Protein AF-A0A133S126-F1 (afdb_monomer)

Foldseek 3Di:
DPDDDPDQVQQWDWDDPDDPDIDIDGDPDRPDDPDDDDDDDDDDDDPDDDDDDDDDDDDDPPDDDPPQDALDDPVDPVSVPDDHDPVRVLVVQQQPDKDFQDCDDPDPPADHDDWDQDPVQRWTKTWIATSNNHTDVVDIDIGHCPVVVVCVQPVDWDWDWDDDPDPDDIDTDTAHPPHDDDDDDDPQKDWDWDADPPPRDIDIDIDGDPDDDDFDQADVPGHTDDDPDDDPFWDWDADPPPGAIQITGPPSVPRDD

Mean predicted aligned error: 13.82 Å

Structure (mmCIF, N/CA/C/O backbone):
data_AF-A0A133S126-F1
#
_entry.id   AF-A0A133S126-F1
#
loop_
_atom_site.group_PDB
_atom_site.id
_atom_site.type_symbol
_atom_site.label_atom_id
_atom_site.label_alt_id
_atom_site.label_comp_id
_atom_site.label_asym_id
_atom_site.label_entity_id
_atom_site.label_seq_id
_atom_site.pdbx_PDB_ins_code
_atom_site.Cartn_x
_atom_site.Cartn_y
_atom_site.Cartn_z
_atom_site.occupancy
_atom_site.B_iso_or_equiv
_atom_site.auth_seq_id
_atom_site.auth_comp_id
_atom_site.auth_asym_id
_atom_site.auth_atom_id
_atom_site.pdbx_PDB_model_num
ATOM 1 N N . THR A 1 1 ? 48.913 31.451 -56.597 1.00 45.75 1 THR A N 1
ATOM 2 C CA . THR A 1 1 ? 49.828 30.398 -56.112 1.00 45.75 1 THR A CA 1
ATOM 3 C C . THR A 1 1 ? 49.050 29.501 -55.174 1.00 45.75 1 THR A C 1
ATOM 5 O O . THR A 1 1 ? 48.475 30.004 -54.218 1.00 45.75 1 THR A O 1
ATOM 8 N N . SER A 1 2 ? 48.926 28.204 -55.473 1.00 46.78 2 SER A N 1
ATOM 9 C CA . SER A 1 2 ? 48.316 27.280 -54.509 1.00 46.78 2 SER A CA 1
ATOM 10 C C . SER A 1 2 ? 49.238 27.207 -53.298 1.00 46.78 2 SER A C 1
ATOM 12 O O . SER A 1 2 ? 50.402 26.836 -53.446 1.00 46.78 2 SER A O 1
ATOM 14 N N . ALA A 1 3 ? 48.739 27.574 -52.116 1.00 45.31 3 ALA A N 1
ATOM 15 C CA . ALA A 1 3 ? 49.399 27.226 -50.864 1.00 45.31 3 ALA A CA 1
ATOM 16 C C . ALA A 1 3 ? 49.673 25.711 -50.873 1.00 45.31 3 ALA A C 1
ATOM 18 O O . ALA A 1 3 ? 48.877 24.944 -51.419 1.00 45.31 3 ALA A O 1
ATOM 19 N N . THR A 1 4 ? 50.838 25.311 -50.367 1.00 48.34 4 THR A N 1
ATOM 20 C CA . THR A 1 4 ? 51.407 23.957 -50.420 1.00 48.34 4 THR A CA 1
ATOM 21 C C . THR A 1 4 ? 50.352 22.850 -50.320 1.00 48.34 4 THR A C 1
ATOM 23 O O . THR A 1 4 ? 49.819 22.561 -49.250 1.00 48.34 4 THR A O 1
ATOM 26 N N . PHE A 1 5 ? 50.059 22.209 -51.455 1.00 55.41 5 PHE A N 1
ATOM 27 C CA . PHE A 1 5 ? 49.203 21.030 -51.500 1.00 55.41 5 PHE A CA 1
ATOM 28 C C . PHE A 1 5 ? 49.934 19.885 -50.794 1.00 55.41 5 PHE A C 1
ATOM 30 O O . PHE A 1 5 ? 50.854 19.285 -51.350 1.00 55.41 5 PHE A O 1
ATOM 37 N N . LYS A 1 6 ? 49.565 19.594 -49.541 1.00 57.06 6 LYS A N 1
ATOM 38 C CA . LYS A 1 6 ? 50.008 18.374 -48.858 1.00 57.06 6 LYS A CA 1
ATOM 39 C C . LYS A 1 6 ? 49.287 17.206 -49.524 1.00 57.06 6 LYS A C 1
ATOM 41 O O . LYS A 1 6 ? 48.161 16.890 -49.149 1.00 57.06 6 LYS A O 1
ATOM 46 N N . SER A 1 7 ? 49.894 16.617 -50.556 1.00 59.69 7 SER A N 1
ATOM 47 C CA . SER A 1 7 ? 49.296 15.479 -51.250 1.00 59.69 7 SER A CA 1
ATOM 48 C C . SER A 1 7 ? 49.006 14.374 -50.242 1.00 59.69 7 SER A C 1
ATOM 50 O O . SER A 1 7 ? 49.905 13.960 -49.506 1.00 59.69 7 SER A O 1
ATOM 52 N N . ALA A 1 8 ? 47.787 13.848 -50.243 1.00 61.09 8 ALA A N 1
ATOM 53 C CA . ALA A 1 8 ? 47.536 12.550 -49.648 1.00 61.09 8 ALA A CA 1
ATOM 54 C C . ALA A 1 8 ? 48.139 11.503 -50.594 1.00 61.09 8 ALA A C 1
ATOM 56 O O . ALA A 1 8 ? 47.472 11.011 -51.505 1.00 61.09 8 ALA A O 1
ATOM 57 N N . ALA A 1 9 ? 49.448 11.271 -50.455 1.00 71.00 9 ALA A N 1
ATOM 58 C CA . ALA A 1 9 ? 50.183 10.336 -51.293 1.00 71.00 9 ALA A CA 1
ATOM 59 C C . ALA A 1 9 ? 49.471 8.978 -51.257 1.00 71.00 9 ALA A C 1
ATOM 61 O O . ALA A 1 9 ? 49.229 8.427 -50.184 1.00 71.00 9 ALA A O 1
ATOM 62 N N . GLY A 1 10 ? 49.081 8.478 -52.430 1.00 79.69 10 GLY A N 1
ATOM 63 C CA . GLY A 1 10 ? 48.313 7.242 -52.531 1.00 79.69 10 GLY A CA 1
ATOM 64 C C . GLY A 1 10 ? 46.817 7.363 -52.222 1.00 79.69 10 GLY A C 1
ATOM 65 O O . GLY A 1 10 ? 46.216 6.333 -51.945 1.00 79.69 10 GLY A O 1
ATOM 66 N N . ASN A 1 11 ? 46.207 8.554 -52.291 1.00 89.75 11 ASN A N 1
ATOM 67 C CA . ASN A 1 11 ? 44.742 8.722 -52.321 1.00 89.75 11 ASN A CA 1
ATOM 68 C C . ASN A 1 11 ? 44.214 9.331 -53.629 1.00 89.75 11 ASN A C 1
ATOM 70 O O . ASN A 1 11 ? 43.038 9.157 -53.932 1.00 89.75 11 ASN A O 1
ATOM 74 N N . ILE A 1 12 ? 45.053 10.047 -54.384 1.00 90.69 12 ILE A N 1
ATOM 75 C CA . ILE A 1 12 ? 44.701 10.651 -55.676 1.00 90.69 12 ILE A CA 1
ATOM 76 C C . ILE A 1 12 ? 45.578 10.021 -56.753 1.00 90.69 12 ILE A C 1
ATOM 78 O O . ILE A 1 12 ? 46.802 9.993 -56.610 1.00 90.69 12 ILE A O 1
ATOM 82 N N . ASN A 1 13 ? 44.949 9.543 -57.821 1.00 84.06 13 ASN A N 1
ATOM 83 C CA . ASN A 1 13 ? 45.611 9.095 -59.038 1.00 84.06 13 ASN A CA 1
ATOM 84 C C . ASN A 1 13 ? 45.418 10.148 -60.134 1.00 84.06 13 ASN A C 1
ATOM 86 O O . ASN A 1 13 ? 44.301 10.627 -60.335 1.00 84.06 13 ASN A O 1
ATOM 90 N N . VAL A 1 14 ? 46.500 10.496 -60.831 1.00 86.50 14 VAL A N 1
ATOM 91 C CA . VAL A 1 14 ? 46.476 11.430 -61.962 1.00 86.50 14 VAL A CA 1
ATOM 92 C C . VAL A 1 14 ? 47.074 10.724 -63.168 1.00 86.50 14 VAL A C 1
ATOM 94 O O . VAL A 1 14 ? 48.234 10.313 -63.134 1.00 86.50 14 VAL A O 1
ATOM 97 N N . LYS A 1 15 ? 46.284 10.586 -64.230 1.00 82.31 15 LYS A N 1
ATOM 98 C CA . LYS A 1 15 ? 46.685 9.932 -65.476 1.00 82.31 15 LYS A CA 1
ATOM 99 C C . LYS A 1 15 ? 46.537 10.916 -66.632 1.00 82.31 15 LYS A C 1
ATOM 101 O O . LYS A 1 15 ? 45.464 11.473 -66.820 1.00 82.31 15 LYS A O 1
ATOM 106 N N . ALA A 1 16 ? 47.597 11.112 -67.411 1.00 87.00 16 ALA A N 1
ATOM 107 C CA . ALA A 1 16 ? 47.4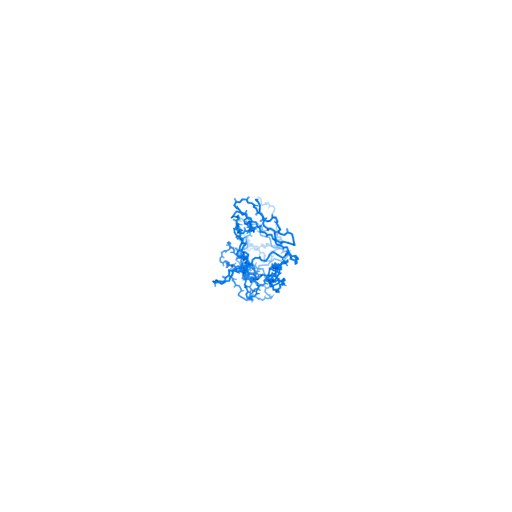91 11.826 -68.680 1.00 87.00 16 ALA A CA 1
ATOM 108 C C . ALA A 1 16 ? 46.854 10.902 -69.730 1.00 87.00 16 ALA A C 1
ATOM 110 O O . ALA A 1 16 ? 47.323 9.777 -69.920 1.00 87.00 16 ALA A O 1
ATOM 111 N N . ASP A 1 17 ? 45.788 11.352 -70.388 1.00 80.69 17 ASP A N 1
ATOM 112 C CA . ASP A 1 17 ? 45.077 10.611 -71.445 1.00 80.69 17 ASP A CA 1
ATOM 113 C C . ASP A 1 17 ? 45.211 11.267 -72.835 1.00 80.69 17 ASP A C 1
ATOM 115 O O . ASP A 1 17 ? 44.552 10.861 -73.789 1.00 80.69 17 ASP A O 1
ATOM 119 N N . GLY A 1 18 ? 46.128 12.226 -72.978 1.00 81.75 18 GLY A N 1
ATOM 120 C CA . GLY A 1 18 ? 46.430 12.928 -74.223 1.00 81.75 18 GLY A CA 1
ATOM 121 C C . GLY A 1 18 ? 47.529 13.972 -74.022 1.00 81.75 18 GLY A C 1
ATOM 122 O O . GLY A 1 18 ? 48.283 13.901 -73.051 1.00 81.75 18 GLY A O 1
ATOM 123 N N . THR A 1 19 ? 47.626 14.949 -74.927 1.00 79.56 19 THR A N 1
ATOM 124 C CA . THR A 1 19 ? 48.575 16.068 -74.780 1.00 79.56 19 THR A CA 1
ATOM 125 C C . THR A 1 19 ? 48.145 17.066 -73.707 1.00 79.56 19 THR A C 1
ATOM 127 O O . THR A 1 19 ? 49.011 17.626 -73.041 1.00 79.56 19 THR A O 1
ATOM 130 N N . ASP A 1 20 ? 46.833 17.244 -73.496 1.00 88.94 20 ASP A N 1
ATOM 131 C CA . ASP A 1 20 ? 46.297 18.401 -72.757 1.00 88.94 20 ASP A CA 1
ATOM 132 C C . ASP A 1 20 ? 45.218 18.054 -71.710 1.00 88.94 20 ASP A C 1
ATOM 134 O O . ASP A 1 20 ? 44.561 18.944 -71.168 1.00 88.94 20 ASP A O 1
ATOM 138 N N . THR A 1 21 ? 45.019 16.770 -71.402 1.00 88.62 21 THR A N 1
ATOM 139 C CA . THR A 1 21 ? 43.969 16.293 -70.487 1.00 88.62 21 THR A CA 1
ATOM 140 C C . THR A 1 21 ? 44.535 15.390 -69.388 1.00 88.62 21 THR A C 1
ATOM 142 O O . THR A 1 21 ? 45.461 14.602 -69.594 1.00 88.62 21 THR A O 1
ATOM 145 N N . LEU A 1 22 ? 43.995 15.559 -68.177 1.00 89.94 22 LEU A N 1
ATOM 146 C CA . LEU A 1 22 ? 44.339 14.775 -66.994 1.00 89.94 22 LEU A CA 1
ATOM 147 C C . LEU A 1 22 ? 43.068 14.156 -66.417 1.00 89.94 22 LEU A C 1
ATOM 149 O O . LEU A 1 22 ? 42.140 14.868 -66.028 1.00 89.94 22 LEU A O 1
ATOM 153 N N . GLU A 1 23 ? 43.060 12.837 -66.290 1.00 88.56 23 GLU A N 1
ATOM 154 C CA . GLU A 1 23 ? 42.066 12.112 -65.515 1.00 88.56 23 GLU A CA 1
ATOM 155 C C . GLU A 1 23 ? 42.483 12.117 -64.038 1.00 88.56 23 GLU A C 1
ATOM 157 O O . GLU A 1 23 ? 43.580 11.670 -63.690 1.00 88.56 23 GLU A O 1
ATOM 162 N N . VAL A 1 24 ? 41.604 12.618 -63.164 1.00 89.81 24 VAL A N 1
ATOM 163 C CA . VAL A 1 24 ? 41.819 12.653 -61.710 1.00 89.81 24 VAL A CA 1
ATOM 164 C C . VAL A 1 24 ? 40.829 11.717 -61.030 1.00 89.81 24 VAL A C 1
ATOM 166 O O . VAL A 1 24 ? 39.617 11.890 -61.144 1.00 89.81 24 VAL A O 1
ATOM 169 N N . GLN A 1 25 ? 41.348 10.741 -60.289 1.00 88.94 25 GLN A N 1
ATOM 170 C CA . GLN A 1 25 ? 40.554 9.725 -59.600 1.00 88.94 25 GLN A CA 1
ATOM 171 C C . GLN A 1 25 ? 40.915 9.665 -58.115 1.00 88.94 25 GLN A C 1
ATOM 173 O O . GLN A 1 25 ? 42.062 9.897 -57.728 1.00 88.94 25 GLN A O 1
ATOM 178 N N . LEU A 1 26 ? 39.938 9.297 -57.286 1.00 90.38 26 LEU A N 1
ATOM 179 C CA . LEU A 1 26 ? 40.178 8.919 -55.896 1.00 90.38 26 LEU A CA 1
ATOM 180 C C . LEU A 1 26 ? 40.465 7.421 -55.803 1.00 90.38 26 LEU A C 1
ATOM 182 O O . LEU A 1 26 ? 39.840 6.609 -56.489 1.00 90.38 26 LEU A O 1
ATOM 186 N N . ASN A 1 27 ? 41.389 7.048 -54.923 1.00 86.06 27 ASN A N 1
ATOM 187 C CA . ASN A 1 27 ? 41.627 5.646 -54.617 1.00 86.06 27 ASN A CA 1
ATOM 188 C C . ASN A 1 27 ? 40.434 5.041 -53.878 1.00 86.06 27 ASN A C 1
ATOM 190 O O . ASN A 1 27 ? 39.813 5.692 -53.041 1.00 86.06 27 ASN A O 1
ATOM 194 N N . LYS A 1 28 ? 40.155 3.765 -54.176 1.00 85.62 28 LYS A N 1
ATOM 195 C CA . LYS A 1 28 ? 39.083 2.999 -53.521 1.00 85.62 28 LYS A CA 1
ATOM 196 C C . LYS A 1 28 ? 39.290 2.929 -52.005 1.00 85.62 28 LYS A C 1
ATOM 198 O O . LYS A 1 28 ? 38.343 3.118 -51.252 1.00 85.62 28 LYS A O 1
ATOM 203 N N . ASP A 1 29 ? 40.542 2.744 -51.589 1.00 86.81 29 ASP A N 1
ATOM 204 C CA . ASP A 1 29 ? 40.946 2.723 -50.186 1.00 86.81 29 ASP A CA 1
ATOM 205 C C . ASP A 1 29 ? 41.634 4.041 -49.827 1.00 86.81 29 ASP A C 1
ATOM 207 O O . ASP A 1 29 ? 42.840 4.207 -50.033 1.00 86.81 29 ASP A O 1
ATOM 211 N N . LEU A 1 30 ? 40.871 4.994 -49.294 1.00 90.19 30 LEU A N 1
ATOM 212 C CA . LEU A 1 30 ? 41.432 6.243 -48.781 1.00 90.19 30 LEU A CA 1
ATOM 213 C C . LEU A 1 30 ? 42.185 5.981 -47.468 1.00 90.19 30 LEU A C 1
ATOM 215 O O . LEU A 1 30 ? 41.628 5.443 -46.513 1.00 90.19 30 LEU A O 1
ATOM 219 N N . LYS A 1 31 ? 43.454 6.388 -47.397 1.00 87.38 31 LYS A N 1
ATOM 220 C CA . LYS A 1 31 ? 44.343 6.190 -46.239 1.00 87.38 31 LYS A CA 1
ATOM 221 C C . LYS A 1 31 ? 44.682 7.518 -45.562 1.00 87.38 31 LYS A C 1
ATOM 223 O O . LYS A 1 31 ? 44.687 8.563 -46.207 1.00 87.38 31 LYS A O 1
ATOM 228 N N . ASN A 1 32 ? 45.013 7.477 -44.268 1.00 87.62 32 ASN A N 1
ATOM 229 C CA . ASN A 1 32 ? 45.493 8.633 -43.490 1.00 87.62 32 ASN A CA 1
ATOM 230 C C . ASN A 1 32 ? 44.541 9.855 -43.494 1.00 87.62 32 ASN A C 1
ATOM 232 O O . ASN A 1 32 ? 44.992 11.002 -43.507 1.00 87.62 32 ASN A O 1
ATOM 236 N N . ILE A 1 33 ? 43.222 9.624 -43.504 1.00 88.62 33 ILE A N 1
ATOM 237 C CA . ILE A 1 33 ? 42.210 10.684 -43.396 1.00 88.62 33 ILE A CA 1
ATOM 238 C C . ILE A 1 33 ? 41.912 10.950 -41.917 1.00 88.62 33 ILE A C 1
ATOM 240 O O . ILE A 1 33 ? 41.230 10.163 -41.271 1.00 88.62 33 ILE A O 1
ATOM 244 N N . ASN A 1 34 ? 42.397 12.075 -41.388 1.00 86.62 34 ASN A N 1
ATOM 245 C CA . ASN A 1 34 ? 42.173 12.440 -39.982 1.00 86.62 34 ASN A CA 1
ATOM 246 C C . ASN A 1 34 ? 40.871 13.224 -39.766 1.00 86.62 34 ASN A C 1
ATOM 248 O O . ASN A 1 34 ? 40.253 13.128 -38.711 1.00 86.62 34 ASN A O 1
ATOM 252 N N . THR A 1 35 ? 40.468 14.036 -40.745 1.00 87.50 35 THR A N 1
ATOM 253 C CA . THR A 1 35 ? 39.312 14.935 -40.635 1.00 87.50 35 THR A CA 1
ATOM 254 C C . THR A 1 35 ? 38.638 15.120 -41.986 1.00 87.50 35 THR A C 1
ATOM 256 O O . THR A 1 35 ? 39.322 15.359 -42.982 1.00 87.50 35 THR A O 1
ATOM 259 N N . ILE A 1 36 ? 37.306 15.119 -42.002 1.00 88.12 36 ILE A N 1
ATOM 260 C CA . ILE A 1 36 ? 36.483 15.520 -43.147 1.00 88.12 36 ILE A CA 1
ATOM 261 C C . ILE A 1 36 ? 35.602 16.673 -42.669 1.00 88.12 36 ILE A C 1
ATOM 263 O O . ILE A 1 36 ? 34.892 16.535 -41.675 1.00 88.12 36 ILE A O 1
ATOM 267 N N . LYS A 1 37 ? 35.667 17.824 -43.344 1.00 87.06 37 LYS A N 1
ATOM 268 C CA . LYS A 1 37 ? 34.869 19.007 -43.006 1.00 87.06 37 LYS A CA 1
ATOM 269 C C . LYS A 1 37 ? 33.964 19.357 -44.178 1.00 87.06 37 LYS A C 1
ATOM 271 O O . LYS A 1 37 ? 34.448 19.796 -45.216 1.00 87.06 37 LYS A O 1
ATOM 276 N N . ASN A 1 38 ? 32.661 19.205 -43.981 1.00 85.44 38 ASN A N 1
ATOM 277 C CA . ASN A 1 38 ? 31.660 19.647 -44.946 1.00 85.44 38 ASN A CA 1
ATOM 278 C C . ASN A 1 38 ? 31.312 21.122 -44.691 1.00 85.44 38 ASN A C 1
ATOM 280 O O . ASN A 1 38 ? 31.351 21.593 -43.552 1.00 85.44 38 ASN A O 1
ATOM 284 N N . GLY A 1 39 ? 30.996 21.868 -45.749 1.00 81.81 39 GLY A N 1
ATOM 285 C CA . GLY A 1 39 ? 30.483 23.231 -45.619 1.00 81.81 39 GLY A CA 1
ATOM 286 C C . GLY A 1 39 ? 29.013 23.211 -45.194 1.00 81.81 39 GLY A C 1
ATOM 287 O O . GLY A 1 39 ? 28.186 22.663 -45.914 1.00 81.81 39 GLY A O 1
ATOM 288 N N . GLY A 1 40 ? 28.681 23.811 -44.049 1.00 82.94 40 GLY A N 1
ATOM 289 C CA . GLY A 1 40 ? 27.302 23.897 -43.550 1.00 82.94 40 GLY A CA 1
ATOM 290 C C . GLY A 1 40 ? 26.804 22.623 -42.856 1.00 82.94 40 GLY A C 1
ATOM 291 O O . GLY A 1 40 ? 27.590 21.882 -42.264 1.00 82.94 40 GLY A O 1
ATOM 292 N N . ASN A 1 41 ? 25.487 22.386 -42.905 1.00 78.56 41 ASN A N 1
ATOM 293 C CA . ASN A 1 41 ? 24.854 21.208 -42.305 1.00 78.56 41 ASN A CA 1
ATOM 294 C C . ASN A 1 41 ? 25.308 19.946 -43.050 1.00 78.56 41 ASN A C 1
ATOM 296 O O . ASN A 1 41 ? 24.858 19.658 -44.159 1.00 78.56 41 ASN A O 1
ATOM 300 N N . ALA A 1 42 ? 26.235 19.207 -42.446 1.00 76.56 42 ALA A N 1
ATOM 301 C CA . ALA A 1 42 ? 26.826 18.024 -43.044 1.00 76.56 42 ALA A CA 1
ATOM 302 C C . ALA A 1 42 ? 25.787 16.899 -43.171 1.00 76.56 42 ALA A C 1
ATOM 304 O O . ALA A 1 42 ? 25.295 16.391 -42.168 1.00 76.56 42 ALA A O 1
ATOM 305 N N . THR A 1 43 ? 25.500 16.468 -44.400 1.00 80.00 43 THR A N 1
ATOM 306 C CA . THR A 1 43 ? 24.911 15.145 -44.646 1.00 80.00 43 THR A CA 1
ATOM 307 C C . THR A 1 43 ? 26.048 14.179 -44.943 1.00 80.00 43 THR A C 1
ATOM 309 O O . THR A 1 43 ? 26.945 14.501 -45.724 1.00 80.00 43 THR A O 1
ATOM 312 N N . PHE A 1 44 ? 26.036 13.013 -44.307 1.00 85.75 44 PHE A N 1
ATOM 313 C CA . PHE A 1 44 ? 26.992 11.946 -44.569 1.00 85.75 44 PHE A CA 1
ATOM 314 C C . PHE A 1 44 ? 26.221 10.657 -44.835 1.00 85.75 44 PHE A C 1
ATOM 316 O O . PHE A 1 44 ? 25.622 10.089 -43.925 1.00 85.75 44 PHE A O 1
ATOM 323 N N . THR A 1 45 ? 26.211 10.232 -46.096 1.00 82.50 45 THR A N 1
ATOM 324 C CA . THR A 1 45 ? 25.489 9.040 -46.547 1.00 82.50 45 THR A CA 1
ATOM 325 C C . THR A 1 45 ? 26.499 8.004 -47.009 1.00 82.50 45 THR A C 1
ATOM 327 O O . THR A 1 45 ? 27.280 8.269 -47.922 1.00 82.50 45 THR A O 1
ATOM 330 N N . ILE A 1 46 ? 26.458 6.814 -46.414 1.00 84.38 46 ILE A N 1
ATOM 331 C CA . ILE A 1 46 ? 27.194 5.644 -46.894 1.00 84.38 46 ILE A CA 1
ATOM 332 C C . ILE A 1 46 ? 26.176 4.684 -47.501 1.00 84.38 46 ILE A C 1
ATOM 334 O O . ILE A 1 46 ? 25.206 4.312 -46.850 1.00 84.38 46 ILE A O 1
ATOM 338 N N . SER A 1 47 ? 26.384 4.312 -48.763 1.00 75.19 47 SER A N 1
ATOM 339 C CA . SER A 1 47 ? 25.563 3.300 -49.431 1.00 75.19 47 SER A CA 1
ATOM 340 C C . SER A 1 47 ? 26.096 1.917 -49.054 1.00 75.19 47 SER A C 1
ATOM 342 O O . SER A 1 47 ? 27.164 1.526 -49.517 1.00 75.19 47 SER A O 1
ATOM 344 N N . GLY A 1 48 ? 25.394 1.211 -48.169 1.00 78.69 48 GLY A N 1
ATOM 345 C CA . GLY A 1 48 ? 25.744 -0.134 -47.709 1.00 78.69 48 GLY A CA 1
ATOM 346 C C . GLY A 1 48 ? 24.946 -0.533 -46.468 1.00 78.69 48 GLY A C 1
ATOM 347 O O . GLY A 1 48 ? 24.378 0.324 -45.796 1.00 78.69 48 GLY A O 1
ATOM 348 N N . ASP A 1 49 ? 24.913 -1.830 -46.163 1.00 79.69 49 ASP A N 1
ATOM 349 C CA . ASP A 1 49 ? 24.086 -2.373 -45.072 1.00 79.69 49 ASP A CA 1
ATOM 350 C C . ASP A 1 49 ? 24.676 -2.126 -43.673 1.00 79.69 49 ASP A C 1
ATOM 352 O O . ASP A 1 49 ? 23.965 -2.228 -42.674 1.00 79.69 49 ASP A O 1
ATOM 356 N N . ASN A 1 50 ? 25.975 -1.808 -43.582 1.00 82.06 50 ASN A N 1
ATOM 357 C CA . ASN A 1 50 ? 26.692 -1.677 -42.314 1.00 82.06 50 ASN A CA 1
ATOM 358 C C . ASN A 1 50 ? 27.446 -0.346 -42.195 1.00 82.06 50 ASN A C 1
ATOM 360 O O . ASN A 1 50 ? 28.204 0.039 -43.087 1.00 82.06 50 ASN A O 1
ATOM 364 N N . PHE A 1 51 ? 27.303 0.301 -41.037 1.00 86.00 51 PHE A N 1
ATOM 365 C CA . PHE A 1 51 ? 28.072 1.472 -40.633 1.00 86.00 51 PHE A CA 1
ATOM 366 C C . PHE A 1 51 ? 28.799 1.178 -39.316 1.00 86.00 51 PHE A C 1
ATOM 368 O O . PHE A 1 51 ? 28.176 1.134 -38.258 1.00 86.00 51 PHE A O 1
ATOM 375 N N . ALA A 1 52 ? 30.115 0.950 -39.385 1.00 84.25 52 ALA A N 1
ATOM 376 C CA . ALA A 1 52 ? 30.917 0.459 -38.264 1.00 84.25 52 ALA A CA 1
ATOM 377 C C . ALA A 1 52 ? 32.081 1.396 -37.903 1.00 84.25 52 ALA A C 1
ATOM 379 O O . ALA A 1 52 ? 32.716 1.989 -38.776 1.00 84.25 52 ALA A O 1
ATOM 380 N N . PHE A 1 53 ? 32.395 1.464 -36.605 1.00 88.00 53 PHE A N 1
ATOM 381 C CA . PHE A 1 53 ? 33.542 2.186 -36.052 1.00 88.00 53 PHE A CA 1
ATOM 382 C C . PHE A 1 53 ? 34.435 1.217 -35.271 1.00 88.00 53 PHE A C 1
ATOM 384 O O . PHE A 1 53 ? 34.101 0.800 -34.164 1.00 88.00 53 PHE A O 1
ATOM 391 N N . ASN A 1 54 ? 35.592 0.873 -35.837 1.00 83.38 54 ASN A N 1
ATOM 392 C CA . ASN A 1 54 ? 36.522 -0.085 -35.240 1.00 83.38 54 ASN A CA 1
ATOM 393 C C . ASN A 1 54 ? 37.667 0.684 -34.570 1.00 83.38 54 ASN A C 1
ATOM 395 O O . ASN A 1 54 ? 38.668 0.989 -35.213 1.00 83.38 54 ASN A O 1
ATOM 399 N N . GLY A 1 55 ? 37.506 1.052 -33.296 1.00 84.12 55 GLY A N 1
ATOM 400 C CA . GLY A 1 55 ? 38.564 1.766 -32.566 1.00 84.12 55 GLY A CA 1
ATOM 401 C C . GLY A 1 55 ? 38.136 2.590 -31.352 1.00 84.12 55 GLY A C 1
ATOM 402 O O . GLY A 1 55 ? 38.988 3.247 -30.761 1.00 84.12 55 GLY A O 1
ATOM 403 N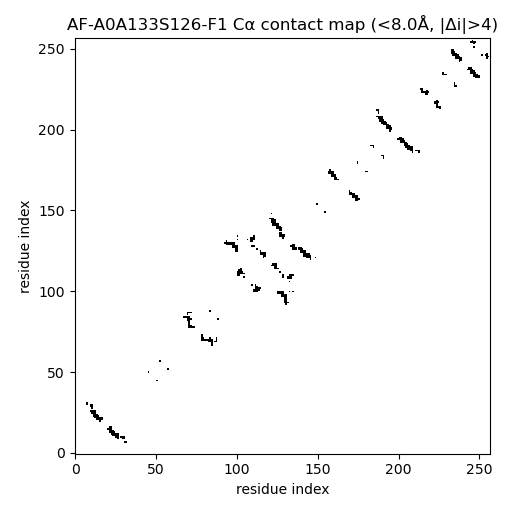 N . GLY A 1 56 ? 36.856 2.580 -30.966 1.00 86.56 56 GLY A N 1
ATOM 404 C CA . GLY A 1 56 ? 36.391 3.277 -29.767 1.00 86.56 56 GLY A CA 1
ATOM 405 C C . GLY A 1 56 ? 34.927 3.696 -29.832 1.00 86.56 56 GLY A C 1
ATOM 406 O O . GLY A 1 56 ? 34.147 3.175 -30.626 1.00 86.56 56 GLY A O 1
ATOM 407 N N . ASN A 1 57 ? 34.572 4.656 -28.979 1.00 89.88 57 ASN A N 1
ATOM 408 C CA . ASN A 1 57 ? 33.207 5.155 -28.839 1.00 89.88 57 ASN A CA 1
ATOM 409 C C . ASN A 1 57 ? 32.845 6.159 -29.943 1.00 89.88 57 ASN A C 1
ATOM 411 O O . ASN A 1 57 ? 33.683 6.941 -30.394 1.00 89.88 57 ASN A O 1
ATOM 415 N N . VAL A 1 58 ? 31.563 6.205 -30.304 1.00 90.06 58 VAL A N 1
ATOM 416 C CA . VAL A 1 58 ? 30.998 7.259 -31.156 1.00 90.06 58 VAL A CA 1
ATOM 417 C C . VAL A 1 58 ? 30.625 8.462 -30.284 1.00 90.06 58 VAL A C 1
ATOM 419 O O . VAL A 1 58 ? 29.882 8.319 -29.316 1.00 90.06 58 VAL A O 1
ATOM 422 N N . SER A 1 59 ? 31.116 9.656 -30.627 1.00 90.94 59 SER A N 1
ATOM 423 C CA . SER A 1 59 ? 30.707 10.918 -29.991 1.00 90.94 59 SER A CA 1
ATOM 424 C C . SER A 1 59 ? 29.781 11.705 -30.914 1.00 90.94 59 SER A C 1
ATOM 426 O O . SER A 1 59 ? 30.109 11.937 -32.074 1.00 90.94 59 SER A O 1
ATOM 428 N N . LEU A 1 60 ? 28.635 12.142 -30.388 1.00 90.38 60 LEU A N 1
ATOM 429 C CA . LEU A 1 60 ? 27.604 12.870 -31.140 1.00 90.38 60 LEU A CA 1
ATOM 430 C C . LEU A 1 60 ? 27.515 14.350 -30.768 1.00 90.38 60 LEU A C 1
ATOM 432 O O . LEU A 1 60 ? 26.624 15.045 -31.246 1.00 90.38 60 LEU A O 1
ATOM 436 N N . GLY A 1 61 ? 28.393 14.840 -29.889 1.00 90.62 61 GLY A N 1
ATOM 437 C CA . GLY A 1 61 ? 28.432 16.257 -29.510 1.00 90.62 61 GLY A CA 1
ATOM 438 C C . GLY A 1 61 ? 27.124 16.796 -28.914 1.00 90.62 61 GLY A C 1
ATOM 439 O O . GLY A 1 61 ? 26.811 17.962 -29.122 1.00 90.62 61 GLY A O 1
ATOM 440 N N . GLY A 1 62 ? 26.345 15.953 -28.222 1.00 89.56 62 GLY A N 1
ATOM 441 C CA . GLY A 1 62 ? 25.056 16.326 -27.619 1.00 89.56 62 GLY A CA 1
ATOM 442 C C . GLY A 1 62 ? 23.842 16.240 -28.553 1.00 89.56 62 GLY A C 1
ATOM 443 O O . GLY A 1 62 ? 22.745 16.612 -28.149 1.00 89.56 62 GLY A O 1
ATOM 444 N N . ASN A 1 63 ? 24.011 15.750 -29.785 1.00 88.56 63 ASN A N 1
ATOM 445 C CA . ASN A 1 63 ? 22.897 15.536 -30.709 1.00 88.56 63 ASN A CA 1
ATOM 446 C C . ASN A 1 63 ? 22.072 14.288 -30.354 1.00 88.56 63 ASN A C 1
ATOM 448 O O . ASN A 1 63 ? 22.577 13.327 -29.772 1.00 88.56 63 ASN A O 1
ATOM 452 N N . ASN A 1 64 ? 20.808 14.287 -30.782 1.00 88.94 64 ASN A N 1
ATOM 453 C CA . ASN A 1 64 ? 19.919 13.134 -30.660 1.00 88.94 64 ASN A CA 1
ATOM 454 C C . ASN A 1 64 ? 20.259 12.051 -31.691 1.00 88.94 64 ASN A C 1
ATOM 45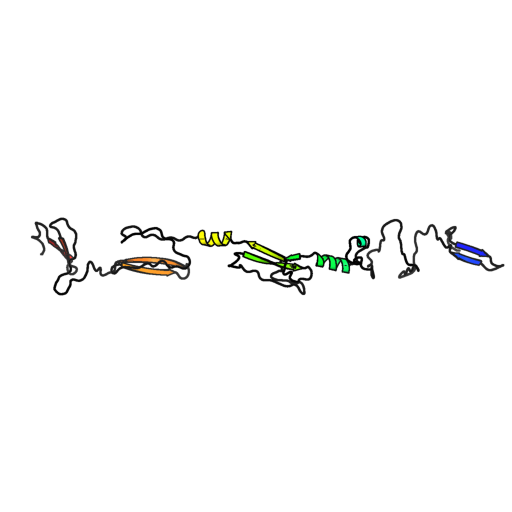6 O O . ASN A 1 64 ? 20.554 12.358 -32.846 1.00 88.94 64 ASN A O 1
ATOM 460 N N . ILE A 1 65 ? 20.094 10.784 -31.305 1.00 86.62 65 ILE A N 1
ATOM 461 C CA . ILE A 1 65 ? 20.000 9.665 -32.249 1.00 86.62 65 ILE A CA 1
ATOM 462 C C . ILE A 1 65 ? 18.522 9.359 -32.449 1.00 86.62 65 ILE A C 1
ATOM 464 O O . ILE A 1 65 ? 17.810 9.057 -31.493 1.00 86.62 65 ILE A O 1
ATOM 468 N N . THR A 1 66 ? 18.051 9.448 -33.686 1.00 84.44 66 THR A N 1
ATOM 469 C CA . THR A 1 66 ? 16.664 9.125 -34.041 1.00 84.44 66 THR A CA 1
ATOM 470 C C . THR A 1 66 ? 16.627 7.878 -34.916 1.00 84.44 66 THR A C 1
ATOM 472 O O . THR A 1 66 ? 17.652 7.468 -35.456 1.00 84.44 66 THR A O 1
ATOM 475 N N . ASN A 1 67 ? 15.452 7.253 -35.030 1.00 81.12 67 ASN A N 1
ATOM 476 C CA . ASN A 1 67 ? 15.227 6.057 -35.854 1.00 81.12 67 ASN A CA 1
ATOM 477 C C . ASN A 1 67 ? 16.104 4.848 -35.477 1.00 81.12 67 ASN A C 1
ATOM 479 O O . ASN A 1 67 ? 16.381 3.990 -36.314 1.00 81.12 67 ASN A O 1
ATOM 483 N N . LEU A 1 68 ? 16.519 4.756 -34.209 1.00 84.31 68 LEU A N 1
ATOM 484 C CA . LEU A 1 68 ? 17.156 3.554 -33.684 1.00 84.31 68 LEU A CA 1
ATOM 485 C C . LEU A 1 68 ? 16.115 2.428 -33.631 1.00 84.31 68 LEU A C 1
ATOM 487 O O . LEU A 1 68 ? 15.058 2.581 -33.008 1.00 84.31 68 LEU A O 1
ATOM 491 N N . LYS A 1 69 ? 16.402 1.297 -34.280 1.00 79.19 69 LYS A N 1
ATOM 492 C CA . LYS A 1 69 ? 15.557 0.104 -34.168 1.00 79.19 69 LYS A CA 1
ATOM 493 C C . LYS A 1 69 ? 15.505 -0.337 -32.698 1.00 79.19 69 LYS A C 1
ATOM 495 O O . LYS A 1 69 ? 16.499 -0.219 -31.991 1.00 79.19 69 LYS A O 1
ATOM 500 N N . SER A 1 70 ? 14.337 -0.805 -32.255 1.00 81.00 70 SER A N 1
ATOM 501 C CA . SER A 1 70 ? 14.181 -1.392 -30.920 1.00 81.00 70 SER A CA 1
ATOM 502 C C . SER A 1 70 ? 15.149 -2.557 -30.728 1.00 81.00 70 SER A C 1
ATOM 504 O O . SER A 1 70 ? 15.309 -3.383 -31.632 1.00 81.00 70 SER A O 1
ATOM 506 N N . GLY A 1 71 ? 15.781 -2.601 -29.557 1.00 75.00 71 GLY A N 1
ATOM 507 C CA . GLY A 1 71 ? 16.602 -3.731 -29.130 1.00 75.00 71 GLY A CA 1
ATOM 508 C C . GLY A 1 71 ? 15.761 -4.902 -28.618 1.00 75.00 71 GLY A C 1
ATOM 509 O O . GLY A 1 71 ? 16.242 -6.027 -28.598 1.00 75.00 71 GLY A O 1
ATOM 510 N N . ILE A 1 72 ? 14.492 -4.660 -28.259 1.00 71.69 72 ILE A N 1
ATOM 511 C CA . ILE A 1 72 ? 13.559 -5.698 -27.814 1.00 71.69 72 ILE A CA 1
ATOM 512 C C . ILE A 1 72 ? 13.020 -6.419 -29.049 1.00 71.69 72 ILE A C 1
ATOM 514 O O . ILE A 1 72 ? 11.984 -6.065 -29.615 1.00 71.69 72 ILE A O 1
ATOM 518 N N . VAL A 1 73 ? 13.730 -7.455 -29.474 1.00 65.38 73 VAL A N 1
ATOM 519 C CA . VAL A 1 73 ? 13.229 -8.426 -30.442 1.00 65.38 73 VAL A CA 1
ATOM 520 C C . VAL A 1 73 ? 12.817 -9.663 -29.636 1.00 65.38 73 VAL A C 1
ATOM 522 O O . VAL A 1 73 ? 13.525 -10.094 -28.739 1.00 65.38 73 VAL A O 1
ATOM 525 N N . ASN A 1 74 ? 11.586 -10.148 -29.825 1.00 66.56 74 ASN A N 1
ATOM 526 C CA . ASN A 1 74 ? 11.051 -11.404 -29.261 1.00 66.56 74 ASN A CA 1
ATOM 527 C C . ASN A 1 74 ? 11.183 -11.667 -27.736 1.00 66.56 74 ASN A C 1
ATOM 529 O O . ASN A 1 74 ? 10.849 -12.766 -27.298 1.00 66.56 74 ASN A O 1
ATOM 533 N N . ASN A 1 75 ? 11.605 -10.690 -26.927 1.00 62.69 75 ASN A N 1
ATOM 534 C CA . ASN A 1 75 ? 11.778 -10.800 -25.474 1.00 62.69 75 ASN A CA 1
ATOM 535 C C . ASN A 1 75 ? 12.648 -12.007 -25.041 1.00 62.69 75 ASN A C 1
ATOM 537 O O . ASN A 1 75 ? 12.272 -12.744 -24.129 1.00 62.69 75 ASN A O 1
ATOM 541 N N . ASN A 1 76 ? 13.785 -12.237 -25.715 1.00 60.88 76 ASN A N 1
ATOM 542 C CA . ASN A 1 76 ? 14.726 -13.320 -25.398 1.00 60.88 76 ASN A CA 1
ATOM 543 C C . ASN A 1 76 ? 16.127 -12.781 -25.050 1.00 60.88 76 ASN A C 1
ATOM 545 O O . ASN A 1 76 ? 16.597 -11.830 -25.663 1.00 60.88 76 ASN A O 1
ATOM 549 N N . SER A 1 77 ? 16.827 -13.454 -24.131 1.00 61.12 77 SER A N 1
ATOM 550 C CA . SER A 1 77 ? 18.163 -13.082 -23.624 1.00 61.12 77 SER A CA 1
ATOM 551 C C . SER A 1 77 ? 19.268 -13.074 -24.694 1.00 61.12 77 SER A C 1
ATOM 553 O O . SER A 1 77 ? 20.346 -12.525 -24.483 1.00 61.12 77 SER A O 1
ATOM 555 N N . THR A 1 78 ? 19.018 -13.658 -25.868 1.00 60.53 78 THR A N 1
ATOM 556 C CA . THR A 1 78 ? 19.942 -13.599 -27.010 1.00 60.53 78 THR A CA 1
ATOM 557 C C . THR A 1 78 ? 19.985 -12.233 -27.689 1.00 60.53 78 THR A C 1
ATOM 559 O O . THR A 1 78 ? 20.920 -11.973 -28.442 1.00 60.53 78 THR A O 1
ATOM 562 N N . ASP A 1 79 ? 19.000 -11.371 -27.424 1.00 60.88 79 ASP A N 1
ATOM 563 C CA . ASP A 1 79 ? 18.802 -10.109 -28.143 1.00 60.88 79 ASP A CA 1
ATOM 564 C C . ASP A 1 79 ? 19.353 -8.903 -27.343 1.00 60.88 79 ASP A C 1
ATOM 566 O O . ASP A 1 79 ? 19.395 -7.775 -27.841 1.00 60.88 79 ASP A O 1
ATOM 570 N N . ASP A 1 80 ? 19.909 -9.165 -26.150 1.00 61.12 80 ASP A N 1
ATOM 571 C CA . ASP A 1 80 ? 20.526 -8.199 -25.222 1.00 61.12 80 ASP A CA 1
ATOM 572 C C . ASP A 1 80 ? 21.862 -7.608 -25.732 1.00 61.12 80 ASP A C 1
ATOM 574 O O . ASP A 1 80 ? 22.524 -6.833 -25.039 1.00 61.12 80 ASP A O 1
ATOM 578 N N . THR A 1 81 ? 22.291 -7.955 -26.949 1.00 59.94 81 THR A N 1
ATOM 579 C CA . THR A 1 81 ? 23.508 -7.412 -27.577 1.00 59.94 81 THR A CA 1
ATOM 580 C C . THR A 1 81 ? 23.280 -6.081 -28.301 1.00 59.94 81 THR A C 1
ATOM 582 O O . THR A 1 81 ? 24.242 -5.467 -28.763 1.00 59.94 81 THR A O 1
ATOM 585 N N . ASN A 1 82 ? 22.026 -5.634 -28.430 1.00 66.06 82 ASN A N 1
ATOM 586 C CA . ASN A 1 82 ? 21.654 -4.395 -29.116 1.00 66.06 82 ASN A CA 1
ATOM 587 C C . ASN A 1 82 ? 21.364 -3.256 -28.125 1.00 66.06 82 ASN A C 1
ATOM 589 O O . ASN A 1 82 ? 20.875 -3.472 -27.020 1.00 66.06 82 ASN A O 1
ATOM 593 N N . GLY A 1 83 ? 21.619 -2.010 -28.535 1.00 71.31 83 GLY A N 1
ATOM 594 C CA . GLY A 1 83 ? 21.227 -0.839 -27.746 1.00 71.31 83 GLY A CA 1
ATOM 595 C C . GLY A 1 83 ? 19.705 -0.663 -27.709 1.00 71.31 83 GLY A C 1
ATOM 596 O O . GLY A 1 83 ? 19.063 -0.640 -28.757 1.00 71.31 83 GLY A O 1
ATOM 597 N N . ALA A 1 84 ? 19.134 -0.499 -26.514 1.00 78.38 84 ALA A N 1
ATOM 598 C CA . ALA A 1 84 ? 17.725 -0.155 -26.330 1.00 78.38 84 ALA A CA 1
ATOM 599 C C . ALA A 1 84 ? 17.452 1.291 -26.776 1.00 78.38 84 ALA A C 1
ATOM 601 O O . ALA A 1 84 ? 18.206 2.211 -26.440 1.00 78.38 84 ALA A O 1
ATOM 602 N N . ASN A 1 85 ? 16.349 1.522 -27.492 1.00 84.12 85 ASN A N 1
ATOM 603 C CA . ASN A 1 85 ? 15.874 2.885 -27.725 1.00 84.12 85 ASN A CA 1
ATOM 604 C C . ASN A 1 85 ? 15.101 3.408 -26.493 1.00 84.12 85 ASN A C 1
ATOM 606 O O . ASN A 1 85 ? 14.778 2.667 -25.566 1.00 84.12 85 ASN A O 1
ATOM 610 N N . ILE A 1 86 ? 14.772 4.704 -26.458 1.00 84.94 86 ILE A N 1
ATOM 611 C CA . ILE A 1 86 ? 14.089 5.291 -25.290 1.00 84.94 86 ILE A CA 1
ATOM 612 C C . ILE A 1 86 ? 12.683 4.706 -25.041 1.00 84.94 86 ILE A C 1
ATOM 614 O O . ILE A 1 86 ? 12.215 4.670 -23.901 1.00 84.94 86 ILE A O 1
ATOM 618 N N . GLY A 1 87 ? 12.007 4.231 -26.091 1.00 83.12 87 GLY A N 1
ATOM 619 C CA . GLY A 1 87 ? 10.717 3.547 -25.985 1.00 83.12 87 GLY A CA 1
ATOM 620 C C . GLY A 1 87 ? 10.843 2.192 -25.289 1.00 83.12 87 GLY A C 1
ATOM 621 O O . GLY A 1 87 ? 10.024 1.875 -24.423 1.00 83.12 87 GLY A O 1
ATOM 622 N N . ASP A 1 88 ? 11.905 1.449 -25.593 1.00 84.62 88 ASP A N 1
ATOM 623 C CA . ASP A 1 88 ? 12.251 0.187 -24.936 1.00 84.62 88 ASP A CA 1
ATOM 624 C C . ASP A 1 88 ? 12.492 0.416 -23.441 1.00 84.62 88 ASP A C 1
ATOM 626 O O . ASP A 1 88 ? 11.869 -0.234 -22.606 1.00 84.62 88 ASP A O 1
ATOM 630 N N . VAL A 1 89 ? 13.302 1.422 -23.087 1.00 85.00 89 VAL A N 1
ATOM 631 C CA . VAL A 1 89 ? 13.586 1.778 -21.684 1.00 85.00 89 VAL A CA 1
ATOM 632 C C . VAL A 1 89 ? 12.303 2.124 -20.927 1.00 85.00 89 VAL A C 1
ATOM 634 O O . VAL A 1 89 ? 12.084 1.642 -19.815 1.00 85.00 89 VAL A O 1
ATOM 637 N N . LYS A 1 90 ? 11.414 2.924 -21.529 1.00 86.19 90 LYS A N 1
ATOM 638 C CA . LYS A 1 90 ? 10.126 3.276 -20.913 1.00 86.19 90 LYS A CA 1
ATOM 639 C C . LYS A 1 90 ? 9.219 2.056 -20.735 1.00 86.19 90 LYS A C 1
ATOM 641 O O . LYS A 1 90 ? 8.482 1.989 -19.756 1.00 86.19 90 LYS A O 1
ATOM 646 N N . THR A 1 91 ? 9.273 1.106 -21.662 1.00 85.81 91 THR A N 1
ATOM 647 C CA . THR A 1 91 ? 8.508 -0.145 -21.592 1.00 85.81 91 THR A CA 1
ATOM 648 C C . THR A 1 91 ? 9.047 -1.052 -20.489 1.00 85.81 91 THR A C 1
ATOM 650 O O . THR A 1 91 ? 8.279 -1.478 -19.631 1.00 85.81 91 THR A O 1
ATOM 653 N N . ILE A 1 92 ? 10.365 -1.260 -20.437 1.00 83.50 92 ILE A N 1
ATOM 654 C CA . ILE A 1 92 ? 11.050 -2.044 -19.398 1.00 83.50 92 ILE A CA 1
ATOM 655 C C . ILE A 1 92 ? 10.785 -1.453 -18.010 1.00 83.50 92 ILE A C 1
ATOM 657 O O . ILE A 1 92 ? 10.457 -2.181 -17.076 1.00 83.50 92 ILE A O 1
ATOM 661 N N . SER A 1 93 ? 10.869 -0.125 -17.879 1.00 87.75 93 SER A N 1
ATOM 662 C CA . SER A 1 93 ? 10.588 0.565 -16.617 1.00 87.75 93 SER A CA 1
ATOM 663 C C . SER A 1 93 ? 9.170 0.302 -16.116 1.00 87.75 93 SER A C 1
ATOM 665 O O . SER A 1 93 ? 8.976 0.215 -14.910 1.00 87.75 93 SER A O 1
ATOM 667 N N . LYS A 1 94 ? 8.184 0.190 -17.011 1.00 89.62 94 LYS A N 1
ATOM 668 C CA . LYS A 1 94 ? 6.797 -0.096 -16.632 1.00 89.62 94 LYS A CA 1
ATOM 669 C C . LYS A 1 94 ? 6.565 -1.572 -16.330 1.00 89.62 94 LYS A C 1
ATOM 671 O O . LYS A 1 94 ? 5.825 -1.881 -15.407 1.00 89.62 94 LYS A O 1
ATOM 676 N N . ALA A 1 95 ? 7.183 -2.464 -17.103 1.00 87.75 95 ALA A N 1
ATOM 677 C CA . ALA A 1 95 ? 7.016 -3.909 -16.962 1.00 87.75 95 ALA A CA 1
ATOM 678 C C . ALA A 1 95 ? 7.519 -4.439 -15.608 1.00 87.75 95 ALA A C 1
ATOM 680 O O . ALA A 1 95 ? 6.977 -5.414 -15.100 1.00 87.75 95 ALA A O 1
ATOM 681 N N . ASN A 1 96 ? 8.529 -3.785 -15.027 1.00 87.69 96 ASN A N 1
ATOM 682 C CA . ASN A 1 96 ? 9.144 -4.192 -13.762 1.00 87.69 96 ASN A CA 1
ATOM 683 C C . ASN A 1 96 ? 8.709 -3.346 -12.551 1.00 87.69 96 ASN A C 1
ATOM 685 O O . ASN A 1 96 ? 9.152 -3.615 -11.436 1.00 87.69 96 ASN A O 1
ATOM 689 N N . ASP A 1 97 ? 7.886 -2.312 -12.750 1.00 94.19 97 ASP A N 1
ATOM 690 C CA . ASP A 1 97 ? 7.335 -1.516 -11.650 1.00 94.19 97 ASP A CA 1
ATOM 691 C C . ASP A 1 97 ? 6.130 -2.253 -11.051 1.00 94.19 97 ASP A C 1
ATOM 693 O O . ASP A 1 97 ? 5.182 -2.610 -11.752 1.00 94.19 97 ASP A O 1
ATOM 697 N N . LEU A 1 98 ? 6.195 -2.484 -9.743 1.00 95.94 98 LEU A N 1
ATOM 698 C CA . LEU A 1 98 ? 5.136 -3.057 -8.930 1.00 95.94 98 LEU A CA 1
ATOM 699 C C . LEU A 1 98 ? 5.129 -2.316 -7.591 1.00 95.94 98 LEU A C 1
ATOM 701 O O . LEU A 1 98 ? 6.093 -2.384 -6.826 1.00 95.94 98 LEU A O 1
ATOM 705 N N . HIS A 1 99 ? 4.042 -1.616 -7.289 1.00 96.31 99 HIS A N 1
ATOM 706 C CA . HIS A 1 99 ? 3.926 -0.781 -6.092 1.00 96.31 99 HIS A CA 1
ATOM 707 C C . HIS A 1 99 ? 2.539 -0.905 -5.470 1.00 96.31 99 HIS A C 1
ATOM 709 O O . HIS A 1 99 ? 1.584 -1.308 -6.129 1.00 96.31 99 HIS A O 1
ATOM 715 N N . ILE A 1 100 ? 2.418 -0.574 -4.183 1.00 97.81 100 ILE A N 1
ATOM 716 C CA . ILE A 1 100 ? 1.123 -0.573 -3.493 1.00 97.81 100 ILE A CA 1
ATOM 717 C C . ILE A 1 100 ? 0.219 0.461 -4.171 1.00 97.81 100 ILE A C 1
ATOM 719 O O . ILE A 1 100 ? 0.628 1.609 -4.341 1.00 97.81 100 ILE A O 1
ATOM 723 N N . ALA A 1 101 ? -1.006 0.067 -4.522 1.00 97.69 101 ALA A N 1
ATOM 724 C CA . ALA A 1 101 ? -1.983 0.959 -5.129 1.00 97.69 101 ALA A CA 1
ATOM 725 C C . ALA A 1 101 ? -2.223 2.147 -4.183 1.00 97.69 101 ALA A C 1
ATOM 727 O O . ALA A 1 101 ? -2.580 1.937 -3.016 1.00 97.69 101 ALA A O 1
ATOM 728 N N . PRO A 1 102 ? -1.995 3.389 -4.624 1.00 97.75 102 PRO A N 1
ATOM 729 C CA . PRO A 1 102 ? -2.008 4.516 -3.713 1.00 97.75 102 PRO A CA 1
ATOM 730 C C . PRO A 1 102 ? -3.440 4.912 -3.347 1.00 97.75 102 PRO A C 1
ATOM 732 O O . PRO A 1 102 ? -4.400 4.623 -4.062 1.00 97.75 102 PRO A O 1
ATOM 735 N N . THR A 1 103 ? -3.604 5.625 -2.237 1.00 97.94 103 THR A N 1
ATOM 736 C CA . THR A 1 103 ? -4.901 6.205 -1.853 1.00 97.94 103 THR A CA 1
ATOM 737 C C . THR A 1 103 ? -5.224 7.466 -2.661 1.00 97.94 103 THR A C 1
ATOM 739 O O . THR A 1 103 ? -6.393 7.775 -2.886 1.00 97.94 103 THR A O 1
ATOM 742 N N . THR A 1 104 ? -4.199 8.168 -3.151 1.00 97.44 104 THR A N 1
ATOM 743 C CA . THR A 1 104 ? -4.294 9.327 -4.049 1.00 97.44 104 THR A CA 1
ATOM 744 C C . THR A 1 104 ? -3.174 9.278 -5.087 1.00 97.44 104 THR A C 1
ATOM 746 O O . THR A 1 104 ? -2.078 8.810 -4.796 1.00 97.44 104 THR A O 1
ATOM 749 N N . SER A 1 105 ? -3.421 9.761 -6.305 1.00 96.94 105 SER A N 1
ATOM 750 C CA . SER A 1 105 ? -2.385 9.827 -7.339 1.00 96.94 105 SER A CA 1
ATOM 751 C C . SER A 1 105 ? -2.573 11.013 -8.283 1.00 96.94 105 SER A C 1
ATOM 753 O O . SER A 1 105 ? -3.696 11.436 -8.554 1.00 96.94 105 SER A O 1
ATOM 755 N N . ASN A 1 106 ? -1.453 11.534 -8.790 1.00 96.75 106 ASN A N 1
ATOM 756 C CA . ASN A 1 106 ? -1.383 12.488 -9.896 1.00 96.75 106 ASN A CA 1
ATOM 757 C C . ASN A 1 106 ? -0.947 11.840 -11.231 1.00 96.75 106 ASN A C 1
ATOM 759 O O . ASN A 1 106 ? -0.838 12.544 -12.236 1.00 96.75 106 ASN A O 1
ATOM 763 N N . ARG A 1 107 ? -0.687 10.524 -11.268 1.00 94.50 107 ARG A N 1
ATOM 764 C CA . ARG A 1 107 ? -0.321 9.785 -12.487 1.00 94.50 107 ARG A CA 1
ATOM 765 C C . ARG A 1 107 ? -1.581 9.479 -13.298 1.00 94.50 107 ARG A C 1
ATOM 767 O O . ARG A 1 107 ? -2.543 8.898 -12.801 1.00 94.50 107 ARG A O 1
ATOM 774 N N . THR A 1 108 ? -1.577 9.847 -14.577 1.00 93.56 108 THR A N 1
ATOM 775 C CA . THR A 1 108 ? -2.695 9.564 -15.486 1.00 93.56 108 THR A CA 1
ATOM 776 C C . THR A 1 108 ? -2.925 8.059 -15.623 1.00 93.56 108 THR A C 1
ATOM 778 O O . THR A 1 108 ? -2.010 7.332 -16.003 1.00 93.56 108 THR A O 1
ATOM 781 N N . GLY A 1 109 ? -4.159 7.613 -15.372 1.00 92.94 109 GLY A N 1
ATOM 782 C CA . GLY A 1 109 ? -4.563 6.212 -15.521 1.00 92.94 109 GLY A CA 1
ATOM 783 C C . GLY A 1 109 ? -4.220 5.310 -14.333 1.00 92.94 109 GLY A C 1
ATOM 784 O O . GLY A 1 109 ? -4.502 4.118 -14.401 1.00 92.94 109 GLY A O 1
ATOM 785 N N . GLU A 1 110 ? -3.649 5.849 -13.251 1.00 97.12 110 GLU A N 1
ATOM 786 C CA . GLU A 1 110 ? -3.360 5.056 -12.058 1.00 97.12 110 GLU A CA 1
ATOM 787 C C . GLU A 1 110 ? -4.618 4.785 -11.231 1.00 97.12 110 GLU A C 1
ATOM 789 O O . GLU A 1 110 ? -5.377 5.688 -10.877 1.00 97.12 110 GLU A O 1
ATOM 794 N N . THR A 1 111 ? -4.819 3.513 -10.901 1.00 97.31 111 THR A N 1
ATOM 795 C CA . THR A 1 111 ? -5.926 3.063 -10.060 1.00 97.31 111 THR A CA 1
ATOM 796 C C . THR A 1 111 ? -5.622 3.367 -8.596 1.00 97.31 111 THR A C 1
ATOM 798 O O . THR A 1 111 ? -4.627 2.882 -8.061 1.00 97.31 111 THR A O 1
ATOM 801 N N . THR A 1 112 ? -6.489 4.110 -7.910 1.00 97.44 112 THR A N 1
ATOM 802 C CA . THR A 1 112 ? -6.369 4.318 -6.460 1.00 97.44 112 THR A CA 1
ATOM 803 C C . THR A 1 112 ? -7.155 3.272 -5.672 1.00 97.44 112 THR A C 1
ATOM 805 O O . THR A 1 112 ? -8.077 2.630 -6.179 1.00 97.44 112 THR A O 1
ATOM 808 N N . THR A 1 113 ? -6.779 3.039 -4.416 1.00 97.12 113 THR A N 1
ATOM 809 C CA . THR A 1 113 ? -7.470 2.102 -3.520 1.00 97.12 113 THR A CA 1
ATOM 810 C C . THR A 1 113 ? -7.492 2.640 -2.095 1.00 97.12 113 THR A C 1
ATOM 812 O O . THR A 1 113 ? -6.474 3.089 -1.576 1.00 97.12 113 THR A O 1
ATOM 815 N N . SER A 1 114 ? -8.654 2.548 -1.446 1.00 96.62 114 SER A N 1
ATOM 816 C CA . SER A 1 114 ? -8.799 2.781 -0.007 1.00 96.62 114 SER A CA 1
ATOM 817 C C . SER A 1 114 ? -8.604 1.484 0.767 1.00 96.62 114 SER A C 1
ATOM 819 O O . SER A 1 114 ? -9.101 0.428 0.369 1.00 96.62 114 SER A O 1
ATOM 821 N N . TYR A 1 115 ? -7.925 1.581 1.904 1.00 97.50 115 TYR A N 1
ATOM 822 C CA . TYR A 1 115 ? -7.612 0.446 2.761 1.00 97.50 115 TYR A CA 1
ATOM 823 C C . TYR A 1 115 ? -8.412 0.533 4.053 1.00 97.50 115 TYR A C 1
ATOM 825 O O . TYR A 1 115 ? -8.340 1.529 4.769 1.00 97.50 115 TYR A O 1
ATOM 833 N N . ALA A 1 116 ? -9.176 -0.516 4.338 1.00 96.19 116 ALA A N 1
ATOM 834 C CA . ALA A 1 116 ? -9.972 -0.633 5.548 1.00 96.19 116 ALA A CA 1
ATOM 835 C C . ALA A 1 116 ? -9.597 -1.911 6.296 1.00 96.19 116 ALA A C 1
ATOM 837 O O . ALA A 1 116 ? -9.160 -2.896 5.694 1.00 96.19 116 ALA A O 1
ATOM 838 N N . TYR A 1 117 ? -9.776 -1.872 7.614 1.00 95.00 117 TYR A N 1
ATOM 839 C CA . TYR A 1 117 ? -9.687 -3.059 8.448 1.00 95.00 117 TYR A CA 1
ATOM 840 C C . TYR A 1 117 ? -10.845 -4.007 8.129 1.00 95.00 117 TYR A C 1
ATOM 842 O O . TYR A 1 117 ? -12.010 -3.610 8.155 1.00 95.00 117 TYR A O 1
ATOM 850 N N . ASP A 1 118 ? -10.511 -5.260 7.859 1.00 94.06 118 ASP A N 1
ATOM 851 C CA . ASP A 1 118 ? -11.453 -6.350 7.676 1.00 94.06 118 ASP A CA 1
ATOM 852 C C . ASP A 1 118 ? -11.561 -7.163 8.972 1.00 94.06 118 ASP A C 1
ATOM 854 O O . ASP A 1 118 ? -10.578 -7.712 9.477 1.00 94.06 118 ASP A O 1
ATOM 858 N N . THR A 1 119 ? -12.774 -7.237 9.517 1.00 90.62 119 THR A N 1
ATOM 859 C CA . THR A 1 119 ? -13.055 -7.870 10.812 1.00 90.62 119 THR A CA 1
ATOM 860 C C . THR A 1 119 ? -12.935 -9.389 10.767 1.00 90.62 119 THR A C 1
ATOM 862 O O . THR A 1 119 ? -12.493 -9.984 11.748 1.00 90.62 119 THR A O 1
ATOM 865 N N . ALA A 1 120 ? -13.302 -10.020 9.648 1.00 92.75 120 ALA A N 1
ATOM 866 C CA . ALA A 1 120 ? -13.286 -11.474 9.501 1.00 92.75 120 ALA A CA 1
ATOM 867 C C . ALA A 1 120 ? -11.853 -12.019 9.467 1.00 92.75 120 ALA A C 1
ATOM 869 O O . ALA A 1 120 ? -11.528 -13.012 10.115 1.00 92.75 120 ALA A O 1
ATOM 870 N N . SER A 1 121 ? -10.983 -11.340 8.726 1.00 92.50 121 SER A N 1
ATOM 871 C CA . SER A 1 121 ? -9.586 -11.711 8.533 1.00 92.50 121 SER A CA 1
ATOM 872 C C . SER A 1 121 ? -8.627 -11.032 9.514 1.00 92.50 121 SER A C 1
ATOM 874 O O . SER A 1 121 ? -7.428 -11.318 9.445 1.00 92.50 121 SER A O 1
ATOM 876 N N . LYS A 1 122 ? -9.153 -10.148 10.377 1.00 93.38 122 LYS A N 1
ATOM 877 C CA . LYS A 1 122 ? -8.443 -9.295 11.341 1.00 93.38 122 LYS A CA 1
ATOM 878 C C . LYS A 1 122 ? -7.231 -8.585 10.731 1.00 93.38 122 LYS A C 1
ATOM 880 O O . LYS A 1 122 ? -6.118 -8.674 11.246 1.00 93.38 122 LYS A O 1
ATOM 885 N N . SER A 1 123 ? -7.417 -7.914 9.598 1.00 95.31 123 SER A N 1
ATOM 886 C CA . SER A 1 123 ? -6.287 -7.386 8.826 1.00 95.31 123 SER A CA 1
ATOM 887 C C . SER A 1 123 ? -6.623 -6.193 7.949 1.00 95.31 123 SER A C 1
ATOM 889 O O . SER A 1 123 ? -7.789 -5.878 7.739 1.00 95.31 123 SER A O 1
ATOM 891 N N . VAL A 1 124 ? -5.593 -5.587 7.364 1.00 97.19 124 VAL A N 1
ATOM 892 C CA . VAL A 1 124 ? -5.731 -4.697 6.207 1.00 97.19 124 VAL A CA 1
ATOM 893 C C . VAL A 1 124 ? -5.080 -5.364 4.996 1.00 97.19 124 VAL A C 1
ATOM 895 O O . VAL A 1 124 ? -3.929 -5.793 5.068 1.00 97.19 124 VAL A O 1
ATOM 898 N N . THR A 1 125 ? -5.799 -5.448 3.875 1.00 96.81 125 THR A N 1
ATOM 899 C CA . THR A 1 125 ? -5.267 -6.015 2.623 1.00 96.81 125 THR A CA 1
ATOM 900 C C . THR A 1 125 ? -4.773 -4.908 1.701 1.00 96.81 125 THR A C 1
ATOM 902 O O . THR A 1 125 ? -5.568 -4.107 1.216 1.00 96.81 125 THR A O 1
ATOM 905 N N . LEU A 1 126 ? -3.473 -4.895 1.429 1.00 97.75 126 LEU A N 1
ATOM 906 C CA . LEU A 1 126 ? -2.823 -4.029 0.454 1.00 97.75 126 LEU A CA 1
ATOM 907 C C . LEU A 1 126 ? -2.907 -4.651 -0.942 1.00 97.75 126 LEU A C 1
ATOM 909 O O . LEU A 1 126 ? -2.667 -5.848 -1.112 1.00 97.75 126 LEU A O 1
ATOM 913 N N . LYS A 1 127 ? -3.228 -3.827 -1.939 1.00 96.81 127 LYS A N 1
ATOM 914 C CA . LYS A 1 127 ? -3.278 -4.209 -3.355 1.00 96.81 127 LYS A CA 1
ATOM 915 C C . LYS A 1 127 ? -2.125 -3.542 -4.086 1.00 96.81 127 LYS A C 1
ATOM 917 O O . LYS A 1 127 ? -1.639 -2.511 -3.627 1.00 96.81 127 LYS A O 1
ATOM 922 N N . TYR A 1 128 ? -1.711 -4.104 -5.213 1.00 97.81 128 TYR A N 1
ATOM 923 C CA . TYR A 1 128 ? -0.597 -3.578 -5.994 1.00 97.81 128 TYR A CA 1
ATOM 924 C C . TYR A 1 128 ? -1.043 -3.172 -7.397 1.00 97.81 128 TYR A C 1
ATOM 926 O O . TYR A 1 128 ? -1.924 -3.803 -7.981 1.00 97.81 128 TYR A O 1
ATOM 934 N N . ASN A 1 129 ? -0.417 -2.128 -7.929 1.00 97.38 129 ASN A N 1
ATOM 935 C CA . ASN A 1 129 ? -0.502 -1.729 -9.325 1.00 97.38 129 ASN A CA 1
ATOM 936 C C . ASN A 1 129 ? 0.814 -2.056 -10.043 1.00 97.38 129 ASN A C 1
ATOM 938 O O . ASN A 1 129 ? 1.878 -2.064 -9.420 1.00 97.38 129 ASN A O 1
ATOM 942 N N . ASP A 1 130 ? 0.741 -2.289 -11.352 1.00 96.00 130 ASP A N 1
ATOM 943 C CA . ASP A 1 130 ? 1.918 -2.338 -12.225 1.00 96.00 130 ASP A CA 1
ATOM 944 C C . ASP A 1 130 ? 2.399 -0.924 -12.609 1.00 96.00 130 ASP A C 1
ATOM 946 O O . ASP A 1 130 ? 1.768 0.088 -12.288 1.00 96.00 130 ASP A O 1
ATOM 950 N N . GLY A 1 131 ? 3.483 -0.826 -13.381 1.00 94.19 131 GLY A N 1
ATOM 951 C CA . GLY A 1 131 ? 3.980 0.455 -13.891 1.00 94.19 131 GLY A CA 1
ATOM 952 C C . GLY A 1 131 ? 3.051 1.196 -14.855 1.00 94.19 131 GLY A C 1
ATOM 953 O O . GLY A 1 131 ? 3.290 2.373 -15.154 1.00 94.19 131 GLY A O 1
ATOM 954 N N . ASN A 1 132 ? 1.986 0.548 -15.339 1.00 94.12 132 ASN A N 1
ATOM 955 C CA . ASN A 1 132 ? 0.918 1.197 -16.099 1.00 94.12 132 ASN A CA 1
ATOM 956 C C . ASN A 1 132 ? -0.171 1.791 -15.195 1.00 94.12 132 ASN A C 1
ATOM 958 O O . ASN A 1 132 ? -1.033 2.506 -15.703 1.00 94.12 132 ASN A O 1
ATOM 962 N N . GLY A 1 133 ? -0.120 1.539 -13.884 1.00 95.62 133 GLY A N 1
ATOM 963 C CA . GLY A 1 133 ? -1.125 1.973 -12.920 1.00 95.62 133 GLY A CA 1
A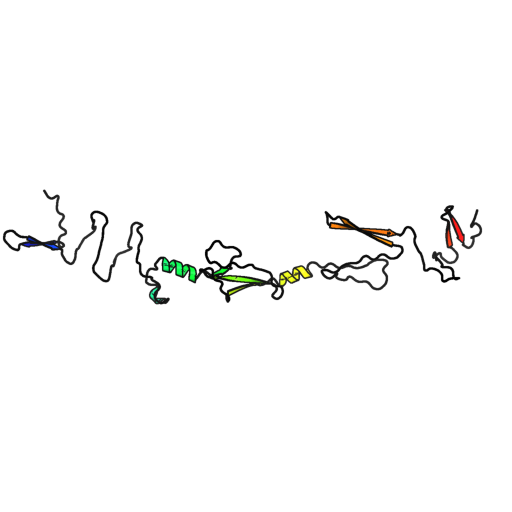TOM 964 C C . GLY A 1 133 ? -2.349 1.052 -12.852 1.00 95.62 133 GLY A C 1
ATOM 965 O O . GLY A 1 133 ? -3.366 1.429 -12.263 1.00 95.62 133 GLY A O 1
ATOM 966 N N . ALA A 1 134 ? -2.274 -0.138 -13.453 1.00 95.69 134 ALA A N 1
ATOM 967 C CA . ALA A 1 134 ? -3.345 -1.123 -13.456 1.00 95.69 134 ALA A CA 1
ATOM 968 C C . ALA A 1 134 ? -3.218 -2.078 -12.263 1.00 95.69 134 ALA A C 1
ATOM 970 O O . ALA A 1 134 ? -2.129 -2.564 -11.955 1.00 95.69 134 ALA A O 1
ATOM 971 N N . ASN A 1 135 ? -4.346 -2.382 -11.621 1.00 95.88 135 ASN A N 1
ATOM 972 C CA . ASN A 1 135 ? -4.401 -3.270 -10.459 1.00 95.88 135 ASN A CA 1
ATOM 973 C C . ASN A 1 135 ? -4.034 -4.721 -10.820 1.00 95.88 135 ASN A C 1
ATOM 975 O O . ASN A 1 135 ? -4.557 -5.281 -11.785 1.00 95.88 135 ASN A O 1
ATOM 979 N N . GLN A 1 136 ? -3.190 -5.343 -9.998 1.00 95.69 136 GLN A N 1
ATOM 980 C CA . GLN A 1 136 ? -2.741 -6.725 -10.130 1.00 95.69 136 GLN A CA 1
ATOM 981 C C . GLN A 1 136 ? -3.495 -7.626 -9.142 1.00 95.69 136 GLN A C 1
ATOM 983 O O . GLN A 1 136 ? -3.072 -7.835 -8.006 1.00 95.69 136 GLN A O 1
ATOM 988 N N . ALA A 1 137 ? -4.626 -8.188 -9.581 1.00 88.50 137 ALA A N 1
ATOM 989 C CA . ALA A 1 137 ? -5.576 -8.902 -8.716 1.00 88.50 137 ALA A CA 1
ATOM 990 C C . ALA A 1 137 ? -4.984 -10.092 -7.928 1.00 88.50 137 ALA A C 1
ATOM 992 O O . ALA A 1 137 ? -5.493 -10.428 -6.861 1.00 88.50 137 ALA A O 1
ATOM 993 N N . GLY A 1 138 ? -3.925 -10.729 -8.439 1.00 89.62 138 GLY A N 1
ATOM 994 C CA . GLY A 1 138 ? -3.250 -11.856 -7.783 1.00 89.62 138 GLY A CA 1
ATOM 995 C C . GLY A 1 138 ? -2.146 -11.460 -6.799 1.00 89.62 138 GLY A C 1
ATOM 996 O O . GLY A 1 138 ? -1.609 -12.324 -6.109 1.00 89.62 138 GLY A O 1
ATOM 997 N N . THR A 1 139 ? -1.797 -10.176 -6.723 1.00 95.19 139 THR A N 1
ATOM 998 C CA . THR A 1 139 ? -0.677 -9.680 -5.923 1.00 95.19 139 THR A CA 1
ATOM 999 C C . THR A 1 139 ? -1.205 -8.828 -4.782 1.00 95.19 139 THR A C 1
ATOM 1001 O O . THR A 1 139 ? -1.567 -7.663 -4.954 1.00 95.19 139 THR A O 1
ATOM 1004 N N . ILE A 1 140 ? -1.239 -9.422 -3.592 1.00 95.88 140 ILE A N 1
ATOM 1005 C CA . ILE A 1 140 ? -1.683 -8.756 -2.370 1.00 95.88 140 ILE A CA 1
ATOM 1006 C C . ILE A 1 140 ? -0.665 -8.947 -1.251 1.00 95.88 140 ILE A C 1
ATOM 1008 O O . ILE A 1 140 ? 0.041 -9.953 -1.195 1.00 95.88 140 ILE A O 1
ATOM 1012 N N . ALA A 1 141 ? -0.642 -7.996 -0.324 1.00 97.00 141 ALA A N 1
ATOM 1013 C CA . ALA A 1 141 ? 0.001 -8.151 0.974 1.00 97.00 141 ALA A CA 1
ATOM 1014 C C . ALA A 1 141 ? -1.044 -7.928 2.068 1.00 97.00 141 ALA A C 1
ATOM 1016 O O . ALA A 1 141 ? -1.965 -7.132 1.903 1.00 97.00 141 ALA A O 1
ATOM 1017 N N . LYS A 1 142 ? -0.921 -8.627 3.192 1.00 96.31 142 LYS A N 1
ATOM 1018 C CA . LYS A 1 142 ? -1.867 -8.528 4.305 1.00 96.31 142 LYS A CA 1
ATOM 1019 C C . LYS A 1 142 ? -1.116 -8.067 5.546 1.00 96.31 142 LYS A C 1
ATOM 1021 O O . LYS A 1 142 ? -0.169 -8.724 5.967 1.00 96.31 142 LYS A O 1
ATOM 1026 N N . ILE A 1 143 ? -1.538 -6.946 6.120 1.00 96.62 143 ILE A N 1
ATOM 1027 C CA . ILE A 1 143 ? -1.085 -6.513 7.441 1.00 96.62 143 ILE A CA 1
ATOM 1028 C C . ILE A 1 143 ? -1.949 -7.259 8.453 1.00 96.62 143 ILE A C 1
ATOM 1030 O O . ILE A 1 143 ? -3.122 -6.925 8.626 1.00 96.62 143 ILE A O 1
ATOM 1034 N N . ASP A 1 144 ? -1.390 -8.297 9.068 1.00 94.50 144 ASP A N 1
ATOM 1035 C CA . ASP A 1 144 ? -2.063 -9.049 10.125 1.00 94.50 144 ASP A CA 1
ATOM 1036 C C . ASP A 1 144 ? -2.135 -8.206 11.406 1.00 94.50 144 ASP A C 1
ATOM 1038 O O . ASP A 1 144 ? -1.116 -7.767 11.939 1.00 94.50 144 ASP A O 1
ATOM 1042 N N . LEU A 1 145 ? -3.355 -7.956 11.876 1.00 94.06 145 LEU A N 1
ATOM 1043 C CA . LEU A 1 145 ? -3.652 -7.177 13.076 1.00 94.06 145 LEU A CA 1
ATOM 1044 C C . LEU A 1 145 ? -4.367 -8.031 14.132 1.00 94.06 145 LEU A C 1
ATOM 1046 O O . LEU A 1 145 ? -4.891 -7.488 15.105 1.00 94.06 145 LEU A O 1
ATOM 1050 N N . SER A 1 146 ? -4.396 -9.356 13.963 1.00 89.38 146 SER A N 1
ATOM 1051 C CA . SER A 1 146 ? -5.099 -10.279 14.856 1.00 89.38 146 SER A CA 1
ATOM 1052 C C . SER A 1 146 ? -4.655 -10.145 16.311 1.00 89.38 146 SER A C 1
ATOM 1054 O O . SER A 1 146 ? -5.505 -10.003 17.188 1.00 89.38 146 SER A O 1
ATOM 1056 N N . GLY A 1 147 ? -3.345 -10.069 16.557 1.00 87.75 147 GLY A N 1
ATOM 1057 C CA . GLY A 1 147 ? -2.800 -9.868 17.902 1.00 87.75 147 GLY A CA 1
ATOM 1058 C C . GLY A 1 147 ? -3.134 -8.502 18.514 1.00 87.75 147 GLY A C 1
ATOM 1059 O O . GLY A 1 147 ? -3.338 -8.410 19.721 1.00 87.75 147 GLY A O 1
ATOM 1060 N N . LEU A 1 148 ? -3.244 -7.444 17.701 1.00 86.75 148 LEU A N 1
ATOM 1061 C CA . LEU A 1 148 ? -3.598 -6.103 18.185 1.00 86.75 148 LEU A CA 1
ATOM 1062 C C . LEU A 1 148 ? -5.088 -6.000 18.534 1.00 86.75 148 LEU A C 1
ATOM 1064 O O . LEU A 1 148 ? -5.449 -5.404 19.547 1.00 86.75 148 LEU A O 1
ATOM 1068 N N . ALA A 1 149 ? -5.953 -6.590 17.705 1.00 73.94 149 ALA A N 1
ATOM 1069 C CA . ALA A 1 149 ? -7.392 -6.620 17.954 1.00 73.94 149 ALA A CA 1
ATOM 1070 C C . ALA A 1 149 ? -7.714 -7.298 19.297 1.00 73.94 149 ALA A C 1
ATOM 1072 O O . ALA A 1 149 ? -8.567 -6.816 20.045 1.00 73.94 149 ALA A O 1
ATOM 1073 N N . ASP A 1 150 ? -6.986 -8.367 19.624 1.00 73.69 150 ASP A N 1
ATOM 1074 C CA . ASP A 1 150 ? -7.142 -9.089 20.885 1.00 73.69 150 ASP A CA 1
ATOM 1075 C C . ASP A 1 150 ? -6.548 -8.283 22.063 1.00 73.69 150 ASP A C 1
ATOM 1077 O O . ASP A 1 150 ? -7.196 -8.144 23.098 1.00 73.69 150 ASP A O 1
ATOM 1081 N N . GLN A 1 151 ? -5.398 -7.614 21.884 1.00 75.12 151 GLN A N 1
ATOM 1082 C CA . GLN A 1 151 ? -4.821 -6.716 22.902 1.00 75.12 151 GLN A CA 1
ATOM 1083 C C . GLN A 1 151 ? -5.724 -5.534 23.281 1.00 75.12 151 GLN A C 1
ATOM 1085 O O . GLN A 1 151 ? -5.770 -5.163 24.449 1.00 75.12 151 GLN A O 1
ATOM 1090 N N . ILE A 1 152 ? -6.446 -4.929 22.335 1.00 75.12 152 ILE A N 1
ATOM 1091 C CA . ILE A 1 152 ? -7.366 -3.820 22.644 1.00 75.12 152 ILE A CA 1
ATOM 1092 C C . ILE A 1 152 ? -8.609 -4.334 23.382 1.00 75.12 152 ILE A C 1
ATOM 1094 O O . ILE A 1 152 ? -9.098 -3.675 24.300 1.00 75.12 152 ILE A O 1
ATOM 1098 N N . LYS A 1 153 ? -9.120 -5.510 23.001 1.00 68.19 153 LYS A N 1
ATOM 1099 C CA . LYS A 1 153 ? -10.287 -6.125 23.645 1.00 68.19 153 LYS A CA 1
ATOM 1100 C C . LYS A 1 153 ? -9.982 -6.569 25.076 1.00 68.19 153 LYS A C 1
ATOM 1102 O O . LYS A 1 153 ? -10.805 -6.344 25.960 1.00 68.19 153 LYS A O 1
ATOM 1107 N N . ASP A 1 154 ? -8.827 -7.192 25.282 1.00 68.56 154 ASP A N 1
ATOM 1108 C CA . ASP A 1 154 ? -8.485 -7.838 26.549 1.00 68.56 154 ASP A CA 1
ATOM 1109 C C . ASP A 1 154 ? -7.639 -6.931 27.457 1.00 68.56 154 ASP A C 1
ATOM 1111 O O . ASP A 1 154 ? -7.657 -7.082 28.676 1.00 68.56 154 ASP A O 1
ATOM 1115 N N . GLY A 1 155 ? -6.930 -5.950 26.887 1.00 65.81 155 GLY A N 1
ATOM 1116 C CA . GLY A 1 155 ? -6.066 -5.022 27.621 1.00 65.81 155 GLY A CA 1
ATOM 1117 C C . GLY A 1 155 ? -6.814 -3.950 28.416 1.00 65.81 155 GLY A C 1
ATOM 1118 O O . GLY A 1 155 ? -6.233 -3.362 29.327 1.00 65.81 155 GLY A O 1
ATOM 1119 N N . TYR A 1 156 ? -8.095 -3.708 28.121 1.00 74.75 156 TYR A N 1
ATOM 1120 C CA . TYR A 1 156 ? -8.949 -2.802 28.892 1.00 74.75 156 TYR A CA 1
ATOM 1121 C C . TYR A 1 156 ? -10.108 -3.571 29.534 1.00 74.75 156 TYR A C 1
ATOM 1123 O O . TYR A 1 156 ? -11.238 -3.577 29.047 1.00 74.75 156 TYR A O 1
ATOM 1131 N N . SER A 1 157 ? -9.822 -4.247 30.646 1.00 79.88 157 SER A N 1
ATOM 1132 C CA . SER A 1 157 ? -10.841 -4.926 31.445 1.00 79.88 157 SER A CA 1
ATOM 1133 C C . SER A 1 157 ? -11.348 -4.017 32.567 1.00 79.88 157 SER A C 1
ATOM 1135 O O . SER A 1 157 ? -10.581 -3.626 33.446 1.00 79.88 157 SER A O 1
ATOM 1137 N N . PHE A 1 158 ? -12.649 -3.737 32.584 1.00 88.75 158 PHE A N 1
ATOM 1138 C CA . PHE A 1 158 ? -13.335 -3.110 33.713 1.00 88.75 158 PHE A CA 1
ATOM 1139 C C . PHE A 1 158 ? -14.128 -4.183 34.466 1.00 88.75 158 PHE A C 1
ATOM 1141 O O . PHE A 1 158 ? -14.900 -4.929 33.867 1.00 88.75 158 PHE A O 1
ATOM 1148 N N . SER A 1 159 ? -13.913 -4.300 35.774 1.00 92.38 159 SER A N 1
ATOM 1149 C CA . SER A 1 159 ? -14.638 -5.242 36.633 1.00 92.38 159 SER A CA 1
ATOM 1150 C C . SER A 1 159 ? -15.192 -4.517 37.847 1.00 92.38 159 SER A C 1
ATOM 1152 O O . SER A 1 159 ? -14.586 -3.563 38.335 1.00 92.38 159 SER A O 1
ATOM 1154 N N . THR A 1 160 ? -16.323 -4.995 38.355 1.00 93.69 160 THR A N 1
ATOM 1155 C CA . THR A 1 160 ? -16.974 -4.437 39.543 1.00 93.69 160 THR A CA 1
ATOM 1156 C C . THR A 1 160 ? -17.216 -5.514 40.588 1.00 93.69 160 THR A C 1
ATOM 1158 O O . THR A 1 160 ? -17.442 -6.676 40.251 1.00 93.69 160 THR A O 1
ATOM 1161 N N . ASP A 1 161 ? -17.192 -5.112 41.856 1.00 94.00 161 ASP A N 1
ATOM 1162 C CA . ASP A 1 161 ? -17.514 -5.953 43.006 1.00 94.00 161 ASP A CA 1
ATOM 1163 C C . ASP A 1 161 ? -18.160 -5.093 44.098 1.00 94.00 161 ASP A C 1
ATOM 1165 O O . ASP A 1 161 ? -17.713 -3.970 44.349 1.00 94.00 161 ASP A O 1
ATOM 1169 N N . ALA A 1 162 ? -19.197 -5.619 44.747 1.00 91.44 162 ALA A N 1
ATOM 1170 C CA . ALA A 1 162 ? -19.840 -4.970 45.882 1.00 91.44 162 ALA A CA 1
ATOM 1171 C C . ALA A 1 162 ? -19.223 -5.509 47.178 1.00 91.44 162 ALA A C 1
ATOM 1173 O O . ALA A 1 162 ? -19.253 -6.709 47.441 1.00 91.44 162 ALA A O 1
ATOM 1174 N N . LYS A 1 163 ? -18.681 -4.616 48.010 1.00 87.69 163 LYS A N 1
ATOM 1175 C CA . LYS A 1 163 ? -18.031 -4.964 49.283 1.00 87.69 163 LYS A CA 1
ATOM 1176 C C . LYS A 1 163 ? -18.736 -4.290 50.463 1.00 87.69 163 LYS A C 1
ATOM 1178 O O . LYS A 1 163 ? -19.401 -3.274 50.288 1.00 87.69 163 LYS A O 1
ATOM 1183 N N . GLY A 1 164 ? -18.562 -4.831 51.671 1.00 89.69 164 GLY A N 1
ATOM 1184 C CA . GLY A 1 164 ? -19.130 -4.275 52.907 1.00 89.69 164 GLY A CA 1
ATOM 1185 C C . GLY A 1 164 ? -20.394 -5.001 53.374 1.00 89.69 164 GLY A C 1
ATOM 1186 O O . GLY A 1 164 ? -20.407 -6.227 53.430 1.00 89.69 164 GLY A O 1
ATOM 1187 N N . ASN A 1 165 ? -21.437 -4.252 53.749 1.00 88.44 165 ASN A N 1
ATOM 1188 C CA . ASN A 1 165 ? -22.720 -4.816 54.184 1.00 88.44 165 ASN A CA 1
ATOM 1189 C C . ASN A 1 165 ? -23.600 -5.137 52.971 1.00 88.44 165 ASN A C 1
ATOM 1191 O O . ASN A 1 165 ? -24.451 -4.346 52.566 1.00 88.44 165 ASN A O 1
ATOM 1195 N N . VAL A 1 166 ? -23.326 -6.280 52.362 1.00 90.00 166 VAL A N 1
ATOM 1196 C CA . VAL A 1 166 ? -23.930 -6.729 51.109 1.00 90.00 166 VAL A CA 1
ATOM 1197 C C . VAL A 1 166 ? -24.855 -7.927 51.349 1.00 90.00 166 VAL A C 1
ATOM 1199 O O . VAL A 1 166 ? -24.696 -8.668 52.320 1.00 90.00 166 VAL A O 1
ATOM 1202 N N . VAL A 1 167 ? -25.869 -8.083 50.495 1.00 87.38 167 VAL A N 1
ATOM 1203 C CA . VAL A 1 167 ? -26.861 -9.164 50.588 1.00 87.38 167 VAL A CA 1
ATOM 1204 C C . VAL A 1 167 ? -26.559 -10.226 49.535 1.00 87.38 167 VAL A C 1
ATOM 1206 O O . VAL A 1 167 ? -26.513 -9.922 48.345 1.00 87.38 167 VAL A O 1
ATOM 1209 N N . GLY A 1 168 ? -26.457 -11.485 49.965 1.00 91.19 168 GLY A N 1
ATOM 1210 C CA . GLY A 1 168 ? -26.279 -12.633 49.074 1.00 91.19 168 GLY A CA 1
ATOM 1211 C C . GLY A 1 168 ? -24.815 -13.026 48.868 1.00 91.19 168 GLY A C 1
ATOM 1212 O O . GLY A 1 168 ? -24.010 -12.944 49.790 1.00 91.19 168 GLY A O 1
ATOM 1213 N N . ASN A 1 169 ? -24.503 -13.541 47.676 1.00 87.31 169 ASN A N 1
ATOM 1214 C CA . ASN A 1 169 ? -23.150 -13.921 47.270 1.00 87.31 169 ASN A CA 1
ATOM 1215 C C . ASN A 1 169 ? -22.626 -12.926 46.224 1.00 87.31 169 ASN A C 1
ATOM 1217 O O . ASN A 1 169 ? -23.358 -12.564 45.304 1.00 87.31 169 ASN A O 1
ATOM 1221 N N . HIS A 1 170 ? -21.364 -12.521 46.345 1.00 92.69 170 HIS A N 1
ATOM 1222 C CA . HIS A 1 170 ? -20.743 -11.454 45.549 1.00 92.69 170 HIS A CA 1
ATOM 1223 C C . HIS A 1 170 ? -19.301 -11.837 45.212 1.00 92.69 170 HIS A C 1
ATOM 1225 O O . HIS A 1 170 ? -18.615 -12.456 46.028 1.00 92.69 170 HIS A O 1
ATOM 1231 N N . ALA A 1 171 ? -18.859 -11.482 44.006 1.00 93.62 171 ALA A N 1
ATOM 1232 C CA . ALA A 1 171 ? -17.501 -11.690 43.525 1.00 93.62 171 ALA A CA 1
ATOM 1233 C C . ALA A 1 171 ? -17.169 -10.695 42.405 1.00 93.62 171 ALA A C 1
ATOM 1235 O O . ALA A 1 171 ? -18.061 -10.224 41.689 1.00 93.62 171 ALA A O 1
ATOM 1236 N N . VAL A 1 172 ? -15.870 -10.447 42.208 1.00 93.94 172 VAL A N 1
ATOM 1237 C CA . VAL A 1 172 ? -15.356 -9.650 41.086 1.00 93.94 172 VAL A CA 1
ATOM 1238 C C . VAL A 1 172 ? -15.891 -10.209 39.775 1.00 93.94 172 VAL A C 1
ATOM 1240 O O . VAL A 1 172 ? -15.627 -11.357 39.421 1.00 93.94 172 VAL A O 1
ATOM 1243 N N . THR A 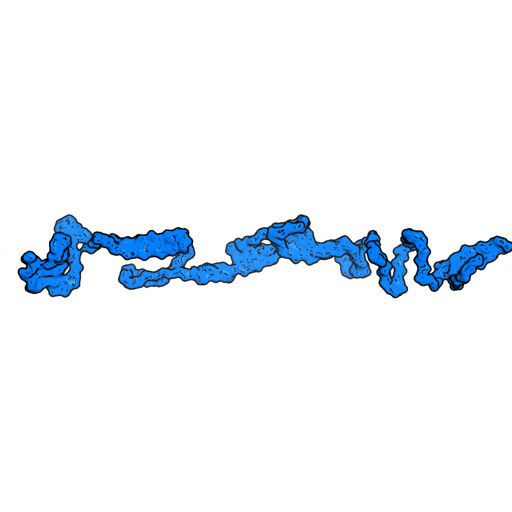1 173 ? -16.633 -9.375 39.052 1.00 92.62 173 THR A N 1
ATOM 1244 C CA . THR A 1 173 ? -17.255 -9.749 37.785 1.00 92.62 173 THR A CA 1
ATOM 1245 C C . THR A 1 173 ? -16.872 -8.741 36.713 1.00 92.62 173 THR A C 1
ATOM 1247 O O . THR A 1 173 ? -16.970 -7.530 36.923 1.00 92.62 173 THR A O 1
ATOM 1250 N N . ALA A 1 174 ? -16.434 -9.242 35.558 1.00 92.06 174 ALA A N 1
ATOM 1251 C CA . ALA A 1 174 ? -16.113 -8.405 34.413 1.00 92.06 174 ALA A CA 1
ATOM 1252 C C . ALA A 1 174 ? -17.380 -7.751 33.852 1.00 92.06 174 ALA A C 1
ATOM 1254 O O . ALA A 1 174 ? -18.386 -8.418 33.595 1.00 92.06 174 ALA A O 1
ATOM 1255 N N . VAL A 1 175 ? -17.314 -6.446 33.612 1.00 91.12 175 VAL A N 1
ATOM 1256 C CA . VAL A 1 175 ? -18.353 -5.718 32.891 1.00 91.12 175 VAL A CA 1
ATOM 1257 C C . VAL A 1 175 ? -18.053 -5.861 31.406 1.00 91.12 175 VAL A C 1
ATOM 1259 O O . VAL A 1 175 ? -17.024 -5.400 30.913 1.00 91.12 175 VAL A O 1
ATOM 1262 N N . GLY A 1 176 ? -18.939 -6.547 30.684 1.00 86.69 176 GLY A N 1
ATOM 1263 C CA . GLY A 1 176 ? -18.774 -6.746 29.246 1.00 86.69 176 GLY A CA 1
ATOM 1264 C C . GLY A 1 176 ? -18.729 -5.419 28.483 1.00 86.69 176 GLY A C 1
ATOM 1265 O O . GLY A 1 176 ? -19.406 -4.459 28.849 1.00 86.69 176 GLY A O 1
ATOM 1266 N N . ASN A 1 177 ? -17.970 -5.372 27.386 1.00 84.25 177 ASN A N 1
ATOM 1267 C CA . ASN A 1 177 ? -17.913 -4.183 26.533 1.00 84.25 177 ASN A CA 1
ATOM 1268 C C . ASN A 1 177 ? -19.324 -3.782 26.047 1.00 84.25 177 ASN A C 1
ATOM 1270 O O . ASN A 1 177 ? -20.117 -4.637 25.641 1.00 84.25 177 ASN A O 1
ATOM 1274 N N . GLY A 1 178 ? -19.642 -2.488 26.121 1.00 84.25 178 GLY A N 1
ATOM 1275 C CA . GLY A 1 178 ? -20.958 -1.937 25.787 1.00 84.25 178 GLY A CA 1
ATOM 1276 C C . GLY A 1 178 ? -22.076 -2.289 26.777 1.00 84.25 178 GLY A C 1
ATOM 1277 O O . GLY A 1 178 ? -23.245 -2.052 26.476 1.00 84.25 178 GLY A O 1
ATOM 1278 N N . LYS A 1 179 ? -21.758 -2.883 27.936 1.00 90.25 179 LYS A N 1
ATOM 1279 C CA . LYS A 1 179 ? -22.725 -3.140 29.013 1.00 90.25 179 LYS A CA 1
ATOM 1280 C C . LYS A 1 179 ? -22.695 -2.026 30.054 1.00 90.25 179 LYS A C 1
ATOM 1282 O O . LYS A 1 179 ? -21.722 -1.291 30.181 1.00 90.25 179 LYS A O 1
ATOM 1287 N N . THR A 1 180 ? -23.787 -1.915 30.800 1.00 90.12 180 THR A N 1
ATOM 1288 C CA . THR A 1 180 ? -23.983 -0.894 31.830 1.00 90.12 180 THR A CA 1
ATOM 1289 C C . THR A 1 180 ? -23.769 -1.468 33.225 1.00 90.12 180 THR A C 1
ATOM 1291 O O . THR A 1 180 ? -24.171 -2.599 33.498 1.00 90.12 180 THR A O 1
ATOM 1294 N N . VAL A 1 181 ? -23.220 -0.654 34.125 1.00 92.69 181 VAL A N 1
ATOM 1295 C CA . VAL A 1 181 ? -23.312 -0.865 35.576 1.00 92.69 181 VAL A CA 1
ATOM 1296 C C . VAL A 1 181 ? -24.470 -0.022 36.090 1.00 92.69 181 VAL A C 1
ATOM 1298 O O . VAL A 1 181 ? -24.535 1.174 35.811 1.00 92.69 181 VAL A O 1
ATOM 1301 N N . SER A 1 182 ? -25.398 -0.642 36.813 1.00 91.44 182 SER A N 1
ATOM 1302 C CA . SER A 1 182 ? -26.579 0.036 37.347 1.00 91.44 182 SER A CA 1
ATOM 1303 C C . SER A 1 182 ? -26.441 0.241 38.851 1.00 91.44 182 SER A C 1
ATOM 1305 O O . SER A 1 182 ? -26.279 -0.722 39.597 1.00 91.44 182 SER A O 1
ATOM 1307 N N . TYR A 1 183 ? -26.551 1.493 39.293 1.00 91.81 183 TYR A N 1
ATOM 1308 C CA . TYR A 1 183 ? -26.619 1.855 40.707 1.00 91.81 183 TYR A CA 1
ATOM 1309 C C . TYR A 1 183 ? -28.087 1.970 41.113 1.00 91.81 183 TYR A C 1
ATOM 1311 O O . TYR A 1 183 ? -28.747 2.961 40.810 1.00 91.81 183 TYR A O 1
ATOM 1319 N N . ALA A 1 184 ? -28.613 0.929 41.755 1.00 90.69 184 ALA A N 1
ATOM 1320 C CA . ALA A 1 184 ? -29.975 0.920 42.276 1.00 90.69 184 ALA A CA 1
ATOM 1321 C C . ALA A 1 184 ? -29.981 1.327 43.756 1.00 90.69 184 ALA A C 1
ATOM 1323 O O . ALA A 1 184 ? -29.149 0.859 44.534 1.00 90.69 184 ALA A O 1
ATOM 1324 N N . ALA A 1 185 ? -30.930 2.178 44.139 1.00 92.12 185 ALA A N 1
ATOM 1325 C CA . ALA A 1 185 ? -31.145 2.590 45.521 1.00 92.12 185 ALA A CA 1
ATOM 1326 C C . ALA A 1 185 ? -32.384 1.882 46.092 1.00 92.12 185 ALA A C 1
ATOM 1328 O O . ALA A 1 185 ? -33.368 1.694 45.378 1.00 92.12 185 ALA A O 1
ATOM 1329 N N . GLY A 1 186 ? -32.324 1.463 47.358 1.00 88.69 186 GLY A N 1
ATOM 1330 C CA . GLY A 1 186 ? -33.501 0.975 48.090 1.00 88.69 186 GLY A CA 1
ATOM 1331 C C . GLY A 1 186 ? -34.305 2.123 48.706 1.00 88.69 186 GLY A C 1
ATOM 1332 O O . GLY A 1 186 ? -33.851 3.257 48.694 1.00 88.69 186 GLY A O 1
ATOM 1333 N N . ASP A 1 187 ? -35.456 1.826 49.312 1.00 86.69 187 ASP A N 1
ATOM 1334 C CA . ASP A 1 187 ? -36.461 2.822 49.745 1.00 86.69 187 ASP A CA 1
ATOM 1335 C C . ASP A 1 187 ? -35.919 4.018 50.561 1.00 86.69 187 ASP A C 1
ATOM 1337 O O . ASP A 1 187 ? -36.342 5.158 50.374 1.00 86.69 187 ASP A O 1
ATOM 1341 N N . ASN A 1 188 ? -34.966 3.776 51.463 1.00 91.38 188 ASN A N 1
ATOM 1342 C CA . ASN A 1 188 ? -34.415 4.803 52.358 1.00 91.38 188 ASN A CA 1
ATOM 1343 C C . ASN A 1 188 ? -33.160 5.496 51.819 1.00 91.38 188 ASN A C 1
ATOM 1345 O O . ASN A 1 188 ? -32.560 6.305 52.526 1.00 91.38 188 ASN A O 1
ATOM 1349 N N . LEU A 1 189 ? -32.718 5.138 50.615 1.00 94.00 189 LEU A N 1
ATOM 1350 C CA . LEU A 1 189 ? -31.514 5.659 49.995 1.00 94.00 189 LEU A CA 1
ATOM 1351 C C . LEU A 1 189 ? -31.875 6.273 48.648 1.00 94.00 189 LEU A C 1
ATOM 1353 O O . LEU A 1 189 ? -32.616 5.710 47.852 1.00 94.00 189 LEU A O 1
ATOM 1357 N N . THR A 1 190 ? -31.272 7.410 48.357 1.00 92.88 190 THR A N 1
ATOM 1358 C CA . THR A 1 190 ? -31.296 8.022 47.037 1.00 92.88 190 THR A CA 1
ATOM 1359 C C . THR A 1 190 ? -29.894 7.991 46.454 1.00 92.88 190 THR A C 1
ATOM 1361 O O . THR A 1 190 ? -28.900 8.154 47.167 1.00 92.88 190 THR A O 1
ATOM 1364 N N . VAL A 1 191 ? -29.821 7.755 45.146 1.00 96.19 191 VAL A N 1
ATOM 1365 C CA 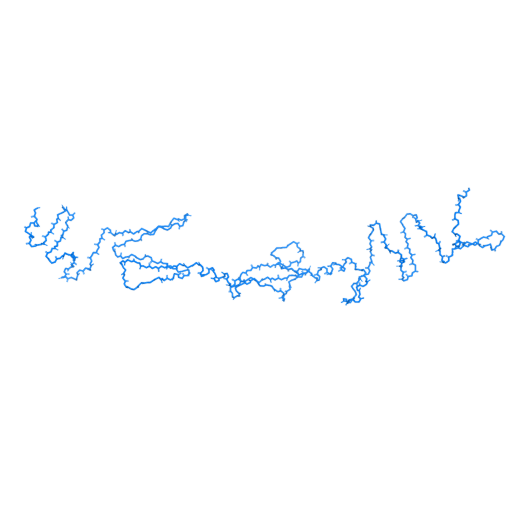. VAL A 1 191 ? -28.592 7.873 44.362 1.00 96.19 191 VAL A CA 1
ATOM 1366 C C . VAL A 1 191 ? -28.862 8.895 43.275 1.00 96.19 191 VAL A C 1
ATOM 1368 O O . VAL A 1 191 ? -29.683 8.662 42.389 1.00 96.19 191 VAL A O 1
ATOM 1371 N N . LYS A 1 192 ? -28.188 10.041 43.356 1.00 95.31 192 LYS A N 1
ATOM 1372 C CA . LYS A 1 192 ? -28.252 11.085 42.336 1.00 95.31 192 LYS A CA 1
ATOM 1373 C C . LYS A 1 192 ? -27.016 11.004 41.457 1.00 95.31 192 LYS A C 1
ATOM 1375 O O . LYS A 1 192 ? -25.899 11.045 41.966 1.00 95.31 192 LYS A O 1
ATOM 1380 N N . GLN A 1 193 ? -27.238 10.891 40.154 1.00 97.25 193 GLN A N 1
ATOM 1381 C CA . GLN A 1 193 ? -26.195 11.003 39.145 1.00 97.25 193 GLN A CA 1
ATOM 1382 C C . GLN A 1 193 ? -26.183 12.431 38.601 1.00 97.25 193 GLN A C 1
ATOM 1384 O O . GLN A 1 193 ? -27.210 12.925 38.138 1.00 97.25 193 GLN A O 1
ATOM 1389 N N . ASP A 1 194 ? -25.010 13.047 38.609 1.00 97.31 194 ASP A N 1
ATOM 1390 C CA . ASP A 1 194 ? -24.723 14.292 37.908 1.00 97.31 194 ASP A CA 1
ATOM 1391 C C . ASP A 1 194 ? -23.578 14.055 36.930 1.00 97.31 194 ASP A C 1
ATOM 1393 O O . ASP A 1 194 ? -22.577 13.428 37.280 1.00 97.31 194 ASP A O 1
ATOM 1397 N N . ILE A 1 195 ? -23.741 14.533 35.698 1.00 97.25 195 ILE A N 1
ATOM 1398 C CA . ILE A 1 195 ? -22.734 14.413 34.644 1.00 97.25 195 ILE A CA 1
ATOM 1399 C C . ILE A 1 195 ? -22.397 15.821 34.178 1.00 97.25 195 ILE A C 1
ATOM 1401 O O . ILE A 1 195 ? -23.266 16.527 33.660 1.00 97.25 195 ILE A O 1
ATOM 1405 N N . ASP A 1 196 ? -21.142 16.222 34.346 1.00 97.69 196 ASP A N 1
ATOM 1406 C CA . ASP A 1 196 ? -20.647 17.438 33.716 1.00 97.69 196 ASP A CA 1
ATOM 1407 C C . ASP A 1 196 ? -20.508 17.187 32.207 1.00 97.69 196 ASP A C 1
ATOM 1409 O O . ASP A 1 196 ? -19.719 16.352 31.765 1.00 97.69 196 ASP A O 1
ATOM 1413 N N . ALA A 1 197 ? -21.295 17.892 31.394 1.00 96.94 197 ALA A N 1
ATOM 1414 C CA . ALA A 1 197 ? -21.318 17.684 29.945 1.00 96.94 197 ALA A CA 1
ATOM 1415 C C . ALA A 1 197 ? -20.041 18.161 29.224 1.00 96.94 197 ALA A C 1
ATOM 1417 O O . ALA A 1 197 ? -19.834 17.811 28.062 1.00 96.94 197 ALA A O 1
ATOM 1418 N N . THR A 1 198 ? -19.203 18.967 29.881 1.00 97.44 198 THR A N 1
ATOM 1419 C CA . THR A 1 198 ? -17.968 19.522 29.313 1.00 97.44 198 THR A CA 1
ATOM 1420 C C . THR A 1 198 ? -16.779 18.618 29.607 1.00 97.44 198 THR A C 1
ATOM 1422 O O . THR A 1 198 ? -15.998 18.317 28.706 1.00 97.44 198 THR A O 1
ATOM 1425 N N . THR A 1 199 ? -16.628 18.186 30.861 1.00 97.06 199 THR A N 1
ATOM 1426 C CA . THR A 1 199 ? -15.501 17.343 31.289 1.00 97.06 199 THR A CA 1
ATOM 1427 C C . THR A 1 199 ? -15.803 15.852 31.168 1.00 97.06 199 THR A C 1
ATOM 1429 O O . THR A 1 199 ? -14.875 15.047 31.099 1.00 97.06 199 THR A O 1
ATOM 1432 N N . GLY A 1 200 ? -17.083 15.471 31.132 1.00 96.88 200 GLY A N 1
ATOM 1433 C CA . GLY A 1 200 ? -17.517 14.079 31.221 1.00 96.88 200 GLY A CA 1
ATOM 1434 C C . GLY A 1 200 ? -17.370 13.490 32.626 1.00 96.88 200 GLY A C 1
ATOM 1435 O O . GLY A 1 200 ? -17.448 12.274 32.781 1.00 96.88 200 GLY A O 1
ATOM 1436 N N . GLU A 1 201 ? -17.126 14.311 33.652 1.00 97.38 201 GLU A N 1
ATOM 1437 C CA . GLU A 1 201 ? -17.007 13.834 35.028 1.00 97.38 201 GLU A CA 1
ATOM 1438 C C . GLU A 1 201 ? -18.372 13.387 35.566 1.00 97.38 201 GLU A C 1
ATOM 1440 O O . GLU A 1 201 ? -19.361 14.122 35.517 1.00 97.38 201 GLU A O 1
ATOM 1445 N N . HIS A 1 202 ? -18.416 12.164 36.096 1.00 96.75 202 HIS A N 1
ATOM 1446 C CA . HIS A 1 202 ? -19.606 11.595 36.716 1.00 96.75 202 HIS A CA 1
ATOM 1447 C C . HIS A 1 202 ? -19.496 11.690 38.238 1.00 96.75 202 HIS A C 1
ATOM 1449 O O . HIS A 1 202 ? -18.623 11.062 38.839 1.00 96.75 202 HIS A O 1
ATOM 1455 N N . THR A 1 203 ? -20.428 12.399 38.871 1.00 96.94 203 THR A N 1
ATOM 1456 C CA . THR A 1 203 ? -20.569 12.439 40.331 1.00 96.94 203 THR A CA 1
ATOM 1457 C C . THR A 1 203 ? -21.805 11.650 40.754 1.00 96.94 203 THR A C 1
ATOM 1459 O O . THR A 1 203 ? -22.902 11.870 40.242 1.00 96.94 203 THR A O 1
ATOM 1462 N N . TYR A 1 204 ? -21.634 10.738 41.713 1.00 96.44 204 TYR A N 1
ATOM 1463 C CA . TYR A 1 204 ? -22.728 9.968 42.306 1.00 96.44 204 TYR A CA 1
AT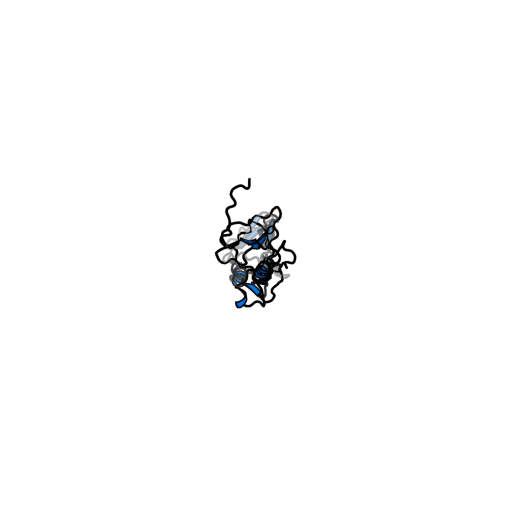OM 1464 C C . TYR A 1 204 ? -22.882 10.344 43.778 1.00 96.44 204 TYR A C 1
ATOM 1466 O O . TYR A 1 204 ? -22.011 10.043 44.595 1.00 96.44 204 TYR A O 1
ATOM 1474 N N . THR A 1 205 ? -23.992 11.000 44.117 1.00 96.62 205 THR A N 1
ATOM 1475 C CA . THR A 1 205 ? -24.300 11.411 45.493 1.00 96.62 205 THR A CA 1
ATOM 1476 C C . THR A 1 205 ? -25.269 10.425 46.124 1.00 96.62 205 THR A C 1
ATOM 1478 O O . THR A 1 205 ? -26.361 10.198 45.603 1.00 96.62 205 THR A O 1
ATOM 1481 N N . TYR A 1 206 ? -24.867 9.870 47.264 1.00 95.81 206 TYR A N 1
ATOM 1482 C CA . TYR A 1 206 ? -25.688 8.988 48.083 1.00 95.81 206 TYR A CA 1
ATOM 1483 C C . TYR A 1 206 ? -26.257 9.791 49.248 1.00 95.81 206 TYR A C 1
ATOM 1485 O O . TYR A 1 206 ? -25.497 10.405 49.999 1.00 95.81 206 TYR A O 1
ATOM 1493 N N . ALA A 1 207 ? -27.576 9.777 49.412 1.00 95.19 207 ALA A N 1
ATOM 1494 C CA . ALA A 1 207 ? -28.235 10.443 50.528 1.00 95.19 207 ALA A CA 1
ATOM 1495 C C . ALA A 1 207 ? -29.352 9.573 51.090 1.00 95.19 207 ALA A C 1
ATOM 1497 O O . ALA A 1 207 ? -30.099 8.940 50.344 1.00 95.19 207 ALA A O 1
ATOM 1498 N N . LEU A 1 208 ? -29.469 9.558 52.413 1.00 94.81 208 LEU A N 1
ATOM 1499 C CA . LEU A 1 208 ? -30.630 8.983 53.070 1.00 94.81 208 LEU A CA 1
ATOM 1500 C C . LEU A 1 208 ? -31.863 9.843 52.772 1.00 94.81 208 LEU A C 1
ATOM 1502 O O . LEU A 1 208 ? -31.772 11.070 52.718 1.00 94.81 208 LEU A O 1
ATOM 1506 N N . SER A 1 209 ? -33.002 9.191 52.562 1.00 87.94 209 SER A N 1
ATOM 1507 C CA . SER A 1 209 ? -34.288 9.873 52.426 1.00 87.94 209 SER A CA 1
ATOM 1508 C C . SER A 1 209 ? -34.583 10.690 53.692 1.00 87.94 209 SER A C 1
ATOM 1510 O O . SER A 1 209 ? -34.240 10.269 54.794 1.00 87.94 209 SER A O 1
ATOM 1512 N N . ASN A 1 210 ? -35.221 11.859 53.557 1.00 82.12 210 ASN A N 1
ATOM 1513 C CA . ASN A 1 210 ? -35.609 12.671 54.724 1.00 82.12 210 ASN A CA 1
ATOM 1514 C C . ASN A 1 210 ? -36.502 11.875 55.688 1.00 82.12 210 ASN A C 1
ATOM 1516 O O . ASN A 1 210 ? -36.350 11.966 56.904 1.00 82.12 210 ASN A O 1
ATOM 1520 N N . ASP A 1 211 ? -37.388 11.061 55.115 1.00 81.38 211 ASP A N 1
ATOM 1521 C CA . ASP A 1 211 ? -38.203 10.097 55.833 1.00 81.38 211 ASP A CA 1
ATOM 1522 C C . ASP A 1 211 ? -37.593 8.702 55.676 1.00 81.38 211 ASP A C 1
ATOM 1524 O O . ASP A 1 211 ? -37.445 8.192 54.563 1.00 81.38 211 ASP A O 1
ATOM 1528 N N . ILE A 1 212 ? -37.242 8.077 56.802 1.00 84.19 212 ILE A N 1
ATOM 1529 C CA . ILE A 1 212 ? -36.661 6.733 56.842 1.00 84.19 212 ILE A CA 1
ATOM 1530 C C . ILE A 1 212 ? -37.719 5.747 57.315 1.00 84.19 212 ILE A C 1
ATOM 1532 O O . ILE A 1 212 ? -38.110 5.729 58.483 1.00 84.19 212 ILE A O 1
ATOM 1536 N N . LYS A 1 213 ? -38.157 4.878 56.407 1.00 71.69 213 LYS A N 1
ATOM 1537 C CA . LYS A 1 213 ? -39.076 3.787 56.707 1.00 71.69 213 LYS A CA 1
ATOM 1538 C C . LYS A 1 213 ? -38.301 2.575 57.214 1.00 71.69 213 LYS A C 1
ATOM 1540 O O . LYS A 1 213 ? -37.655 1.861 56.450 1.00 71.69 213 LYS A O 1
ATOM 1545 N N . VAL A 1 214 ? -38.362 2.327 58.518 1.00 75.81 214 VAL A N 1
ATOM 1546 C CA . VAL A 1 214 ? -37.727 1.158 59.142 1.00 75.81 214 VAL A CA 1
ATOM 1547 C C . VAL A 1 214 ? -38.787 0.093 59.425 1.00 75.81 214 VAL A C 1
ATOM 1549 O O . VAL A 1 214 ? -39.652 0.287 60.271 1.00 75.81 214 VAL A O 1
ATOM 1552 N N . GLY A 1 215 ? -38.703 -1.050 58.736 1.00 63.12 215 GLY A N 1
ATOM 1553 C CA . GLY A 1 215 ? -39.639 -2.173 58.892 1.00 63.12 215 GLY A CA 1
ATOM 1554 C C . GLY A 1 215 ? -40.741 -2.231 57.825 1.00 63.12 215 GLY A C 1
ATOM 1555 O O . GLY A 1 215 ? -40.823 -1.381 56.943 1.00 63.12 215 GLY A O 1
ATOM 1556 N N . LYS A 1 216 ? -41.566 -3.287 57.873 1.00 53.75 216 LYS A N 1
ATOM 1557 C CA . LYS A 1 216 ? -42.772 -3.415 57.034 1.00 53.75 216 LYS A CA 1
ATOM 1558 C C . LYS A 1 216 ? -43.958 -2.786 57.761 1.00 53.75 216 LYS A C 1
ATOM 1560 O O . LYS A 1 216 ? -43.998 -2.842 58.990 1.00 53.75 216 LYS A O 1
ATOM 1565 N N . ASP A 1 217 ? -44.929 -2.274 57.009 1.00 53.28 217 ASP A N 1
ATOM 1566 C CA . ASP A 1 217 ? -46.205 -1.856 57.593 1.00 53.28 217 ASP A CA 1
ATOM 1567 C C . ASP A 1 217 ? -46.858 -3.049 58.304 1.00 53.28 217 ASP A C 1
ATOM 1569 O O . ASP A 1 217 ? -46.783 -4.195 57.840 1.00 53.28 217 ASP A O 1
ATOM 1573 N N . GLY A 1 218 ? -47.468 -2.782 59.456 1.00 49.00 218 GLY A N 1
ATOM 1574 C CA . GLY A 1 218 ? -48.332 -3.749 60.120 1.00 49.00 218 GLY A CA 1
ATOM 1575 C C . GLY A 1 218 ? -49.486 -4.165 59.202 1.00 49.00 218 GLY A C 1
ATOM 1576 O O . GLY A 1 218 ? -49.933 -3.375 58.373 1.00 49.00 218 GLY A O 1
ATOM 1577 N N . LYS A 1 219 ? -49.976 -5.406 59.317 1.00 43.12 219 LYS A N 1
ATOM 1578 C CA . LYS A 1 219 ? -51.284 -5.747 58.721 1.00 43.12 219 LYS A CA 1
ATOM 1579 C C . LYS A 1 219 ? -52.377 -5.017 59.510 1.00 43.12 219 LYS A C 1
ATOM 1581 O O . LYS A 1 219 ? -52.183 -4.802 60.701 1.00 43.12 219 LYS A O 1
ATOM 1586 N N . ASP A 1 220 ? -53.517 -4.702 58.894 1.00 45.50 220 ASP A N 1
ATOM 1587 C CA . ASP A 1 220 ? -54.656 -4.082 59.591 1.00 45.50 220 ASP A CA 1
ATOM 1588 C C . ASP A 1 220 ? -54.969 -4.824 60.907 1.00 45.50 220 ASP A C 1
ATOM 1590 O O . ASP A 1 220 ? -55.269 -6.019 60.907 1.00 45.50 220 ASP A O 1
ATOM 1594 N N . GLY A 1 221 ? -54.839 -4.125 62.039 1.00 43.16 221 GLY A N 1
ATOM 1595 C CA . GLY A 1 221 ? -55.030 -4.684 63.384 1.00 43.16 221 GLY A CA 1
ATOM 1596 C C . GLY A 1 221 ? -53.800 -5.334 64.045 1.00 43.16 221 GLY A C 1
ATOM 1597 O O . GLY A 1 221 ? -53.942 -5.874 65.140 1.00 43.16 221 GLY A O 1
ATOM 1598 N N . ILE A 1 222 ? -52.608 -5.292 63.431 1.00 39.12 222 ILE A N 1
ATOM 1599 C CA . ILE A 1 222 ? -51.327 -5.748 64.006 1.00 39.12 222 ILE A CA 1
ATOM 1600 C C . ILE A 1 222 ? -50.266 -4.652 63.833 1.00 39.12 222 ILE A C 1
ATOM 1602 O O . ILE A 1 222 ? -49.803 -4.427 62.718 1.00 39.12 222 ILE A O 1
ATOM 1606 N N . ASP A 1 223 ? -49.840 -4.012 64.926 1.00 42.28 223 ASP A N 1
ATOM 1607 C CA . ASP A 1 223 ? -48.862 -2.913 64.900 1.00 42.28 223 ASP A CA 1
ATOM 1608 C C . ASP A 1 223 ? -47.499 -3.331 64.309 1.00 42.28 223 ASP A C 1
ATOM 1610 O O . ASP A 1 223 ? -46.946 -4.390 64.626 1.00 42.28 223 ASP A O 1
ATOM 1614 N N . GLY A 1 224 ? -46.915 -2.469 63.469 1.00 41.34 224 GLY A N 1
ATOM 1615 C CA . GLY A 1 224 ? -45.522 -2.599 63.036 1.00 41.34 224 GLY A CA 1
ATOM 1616 C C . GLY A 1 224 ? -44.562 -2.309 64.196 1.00 41.34 224 GLY A C 1
ATOM 1617 O O . GLY A 1 224 ? -44.717 -1.319 64.905 1.00 41.34 224 GLY A O 1
ATOM 1618 N N . LYS A 1 225 ? -43.549 -3.159 64.407 1.00 47.59 225 LYS A N 1
ATOM 1619 C CA . LYS A 1 225 ? -42.553 -3.003 65.482 1.00 47.59 225 LYS A CA 1
ATOM 1620 C C . LYS A 1 225 ? -41.226 -2.493 64.919 1.00 47.59 225 LYS A C 1
ATOM 1622 O O . LYS A 1 225 ? -40.576 -3.207 64.158 1.00 47.59 225 LYS A O 1
ATOM 1627 N N . ILE A 1 226 ? -40.773 -1.318 65.360 1.00 57.50 226 ILE A N 1
ATOM 1628 C CA . ILE A 1 226 ? -39.367 -0.907 65.232 1.00 57.50 226 ILE A CA 1
ATOM 1629 C C . ILE A 1 226 ? -38.627 -1.465 66.449 1.00 57.50 226 ILE A C 1
ATOM 1631 O O . ILE A 1 226 ? -38.834 -1.032 67.580 1.00 57.50 226 ILE A O 1
ATOM 1635 N N . GLY A 1 227 ? -37.801 -2.485 66.232 1.00 51.38 227 GLY A N 1
ATOM 1636 C CA . GLY A 1 227 ? -36.913 -2.999 67.268 1.00 51.38 227 GLY A CA 1
ATOM 1637 C C . GLY A 1 227 ? -35.642 -2.163 67.329 1.00 51.38 227 GLY A C 1
ATOM 1638 O O . GLY A 1 227 ? -34.812 -2.256 66.430 1.00 51.38 227 GLY A O 1
ATOM 1639 N N . VAL A 1 228 ? -35.459 -1.381 68.392 1.00 56.22 228 VAL A N 1
ATOM 1640 C CA . VAL A 1 228 ? -34.117 -0.965 68.814 1.00 56.22 228 VAL A CA 1
ATOM 1641 C C . VAL A 1 228 ? -33.539 -2.127 69.619 1.00 56.22 228 VAL A C 1
ATOM 1643 O O . VAL A 1 228 ? -34.079 -2.478 70.666 1.00 56.22 228 VAL A O 1
ATOM 1646 N N . ASN A 1 229 ? -32.504 -2.802 69.115 1.00 47.88 229 ASN A N 1
ATOM 1647 C CA . ASN A 1 229 ? -31.885 -3.908 69.851 1.00 47.88 229 ASN A CA 1
ATOM 1648 C C . ASN A 1 229 ? -31.085 -3.351 71.042 1.00 47.88 229 ASN A C 1
ATOM 1650 O O . ASN A 1 229 ? -29.875 -3.162 70.957 1.00 47.88 229 ASN A O 1
ATOM 1654 N N . GLY A 1 230 ? -31.766 -3.085 72.155 1.00 49.03 230 GLY A N 1
ATOM 1655 C CA . GLY A 1 230 ? -31.157 -3.027 73.479 1.00 49.03 230 GLY A CA 1
ATOM 1656 C C . GLY A 1 230 ? -31.063 -4.437 74.065 1.00 49.03 230 GLY A C 1
ATOM 1657 O O . GLY A 1 230 ? -31.918 -5.280 73.799 1.00 49.03 230 GLY A O 1
ATOM 1658 N N . LYS A 1 231 ? -30.035 -4.716 74.875 1.00 45.19 231 LYS A N 1
ATOM 1659 C CA . LYS A 1 231 ? -30.019 -5.894 75.766 1.00 45.19 231 LYS A CA 1
ATOM 1660 C C . LYS A 1 231 ? -31.354 -5.981 76.538 1.00 45.19 231 LYS A C 1
ATOM 1662 O O . LYS A 1 231 ? -31.920 -4.937 76.857 1.00 45.19 231 LYS A O 1
ATOM 1667 N N . ASP A 1 232 ? -31.792 -7.195 76.902 1.00 44.81 232 ASP A N 1
ATOM 1668 C CA . ASP A 1 232 ? -33.009 -7.459 77.693 1.00 44.81 232 ASP A CA 1
ATOM 1669 C C . ASP A 1 232 ? -33.306 -6.370 78.736 1.00 44.81 232 ASP A C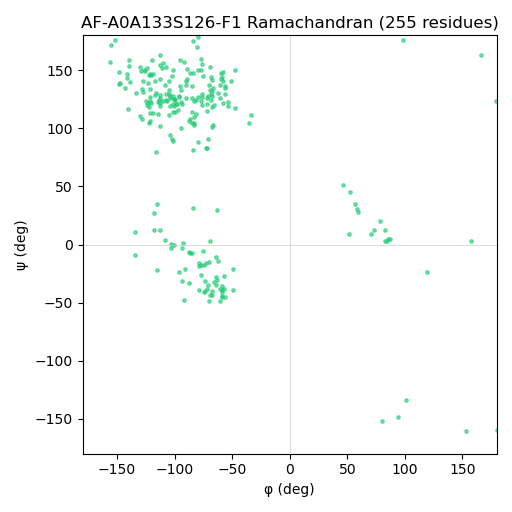 1
ATOM 1671 O O . ASP A 1 232 ? -32.572 -6.220 79.723 1.00 44.81 232 ASP A O 1
ATOM 1675 N N . GLY A 1 233 ? -34.393 -5.630 78.476 1.00 47.56 233 GLY A N 1
ATOM 1676 C CA . GLY A 1 233 ? -35.004 -4.653 79.372 1.00 47.56 233 GLY A CA 1
ATOM 1677 C C . GLY A 1 233 ? -35.068 -3.208 78.869 1.00 47.56 233 GLY A C 1
ATOM 1678 O O . GLY A 1 233 ? -35.950 -2.509 79.343 1.00 47.56 233 GLY A O 1
ATOM 1679 N N . SER A 1 234 ? -34.213 -2.760 77.938 1.00 50.31 234 SER A N 1
ATOM 1680 C CA . SER A 1 234 ? -34.031 -1.322 77.631 1.00 50.31 234 SER A CA 1
ATOM 1681 C C . SER A 1 234 ? -34.510 -0.901 76.227 1.00 50.31 234 SER A C 1
ATOM 1683 O O . SER A 1 234 ? -34.042 -1.451 75.232 1.00 50.31 234 SER A O 1
ATOM 1685 N N . SER A 1 235 ? -35.385 0.111 76.126 1.00 51.47 235 SER A N 1
ATOM 1686 C CA . SER A 1 235 ? -35.835 0.740 74.863 1.00 51.47 235 SER A CA 1
ATOM 1687 C C . SER A 1 235 ? -35.946 2.266 74.979 1.00 51.47 235 SER A C 1
ATOM 1689 O O . SER A 1 235 ? -36.142 2.783 76.079 1.00 51.47 235 SER A O 1
ATOM 1691 N N . VAL A 1 236 ? -35.796 2.968 73.849 1.00 56.38 236 VAL A N 1
ATOM 1692 C CA . VAL A 1 236 ? -35.741 4.437 73.748 1.00 56.38 236 VAL A CA 1
ATOM 1693 C C . VAL A 1 236 ? -36.649 4.911 72.608 1.00 56.38 236 VAL A C 1
ATOM 1695 O O . VAL A 1 236 ? -36.543 4.400 71.494 1.00 56.38 236 VAL A O 1
ATOM 1698 N N . VAL A 1 237 ? -37.511 5.890 72.888 1.00 50.91 237 VAL A N 1
ATOM 1699 C CA . VAL A 1 237 ? -38.442 6.556 71.949 1.00 50.91 237 VAL A CA 1
ATOM 1700 C C . VAL A 1 237 ? -38.069 8.036 71.850 1.00 50.91 237 VAL A C 1
ATOM 1702 O O . VAL A 1 237 ? -37.755 8.598 72.881 1.00 50.91 237 VAL A O 1
ATOM 1705 N N . ILE A 1 238 ? -38.115 8.676 70.675 1.00 54.62 238 ILE A N 1
ATOM 1706 C CA . ILE A 1 238 ? -37.845 10.120 70.484 1.00 54.62 238 ILE A CA 1
ATOM 1707 C C . ILE A 1 238 ? -39.115 10.825 69.983 1.00 54.62 238 ILE A C 1
ATOM 1709 O O . ILE A 1 238 ? -39.700 10.387 68.993 1.00 54.62 238 ILE A O 1
ATOM 1713 N N . ASN A 1 239 ? -39.507 11.936 70.616 1.00 45.88 239 ASN A N 1
ATOM 1714 C CA . ASN A 1 239 ? -40.673 12.744 70.248 1.00 45.88 239 ASN A CA 1
ATOM 1715 C C . ASN A 1 239 ? -40.263 13.983 69.434 1.00 45.88 239 ASN A C 1
ATOM 1717 O O . ASN A 1 239 ? -39.631 14.900 69.941 1.00 45.88 239 ASN A O 1
ATOM 1721 N N . GLY A 1 240 ? -40.661 14.059 68.160 1.00 39.56 240 GLY A N 1
ATOM 1722 C CA . GLY A 1 240 ? -40.281 15.164 67.259 1.00 39.56 240 GLY A CA 1
ATOM 1723 C C . GLY A 1 240 ? -41.007 16.503 67.479 1.00 39.56 240 GLY A C 1
ATOM 1724 O O . GLY A 1 240 ? -40.680 17.482 66.815 1.00 39.56 240 GLY A O 1
ATOM 1725 N N . LYS A 1 241 ? -42.004 16.567 68.374 1.00 36.59 241 LYS A N 1
ATOM 1726 C CA . LYS A 1 241 ? -42.847 17.760 68.607 1.00 36.59 241 LYS A CA 1
ATOM 1727 C C . LYS A 1 241 ? -42.343 18.662 69.739 1.00 36.59 241 LYS A C 1
ATOM 1729 O O . LYS A 1 241 ? -42.558 19.870 69.696 1.00 36.59 241 LYS A O 1
ATOM 1734 N N . ASP A 1 242 ? -41.711 18.062 70.736 1.00 48.31 242 ASP A N 1
ATOM 1735 C CA . ASP A 1 242 ? -41.175 18.683 71.951 1.00 48.31 242 ASP A CA 1
ATOM 1736 C C . ASP A 1 242 ? -39.749 18.193 72.283 1.00 48.31 242 ASP A C 1
ATOM 1738 O O . ASP A 1 242 ? -39.097 18.753 73.158 1.00 48.31 242 ASP A O 1
ATOM 1742 N N . GLY A 1 243 ? -39.244 17.175 71.579 1.00 44.50 243 GLY A N 1
ATOM 1743 C CA . GLY A 1 243 ? -37.914 16.599 71.769 1.00 44.50 243 GLY A CA 1
ATOM 1744 C C . GLY A 1 243 ? -37.813 15.530 72.865 1.00 44.50 243 GLY A C 1
ATOM 1745 O O . GLY A 1 243 ? -36.701 15.069 73.124 1.00 44.50 243 GLY A O 1
ATOM 1746 N N . SER A 1 244 ? -38.908 15.133 73.532 1.00 52.12 244 SER A N 1
ATOM 1747 C CA . SER A 1 244 ? -38.840 14.260 74.719 1.00 52.12 244 SER A CA 1
ATOM 1748 C C . SER A 1 244 ? -38.590 12.782 74.384 1.00 52.12 244 SER A C 1
ATOM 1750 O O . SER A 1 244 ? -38.945 12.298 73.311 1.00 52.12 244 SER A O 1
ATOM 1752 N N . ILE A 1 245 ? -37.934 12.055 75.296 1.00 59.19 245 ILE A N 1
ATOM 1753 C CA . ILE A 1 245 ? -37.511 10.665 75.087 1.00 59.19 245 ILE A CA 1
ATOM 1754 C C . ILE A 1 245 ? -38.089 9.750 76.168 1.00 59.19 245 ILE A C 1
ATOM 1756 O O . ILE A 1 245 ? -37.821 9.946 77.350 1.00 59.19 245 ILE A O 1
ATOM 1760 N N . GLY A 1 246 ? -38.850 8.728 75.772 1.00 54.47 246 GLY A N 1
ATOM 1761 C CA . GLY A 1 246 ? -39.398 7.721 76.689 1.00 54.47 246 GLY A CA 1
ATOM 1762 C C . GLY A 1 246 ? -38.451 6.531 76.852 1.00 54.47 246 GLY A C 1
ATOM 1763 O O . GLY A 1 246 ? -38.065 5.920 75.853 1.00 54.47 246 GLY A O 1
ATOM 1764 N N . LEU A 1 247 ? -38.087 6.191 78.095 1.00 57.91 247 LEU A N 1
ATOM 1765 C CA . LEU A 1 247 ? -37.230 5.050 78.434 1.00 57.91 247 LEU A CA 1
ATOM 1766 C C . LEU A 1 247 ? -38.011 3.988 79.206 1.00 57.91 247 LEU A C 1
ATOM 1768 O O . LEU A 1 247 ? -38.511 4.259 80.294 1.00 57.91 247 LEU A O 1
ATOM 1772 N N . ASN A 1 248 ? -38.005 2.756 78.699 1.00 51.06 248 ASN A N 1
ATOM 1773 C CA . ASN A 1 248 ? -38.371 1.587 79.498 1.00 51.06 248 ASN A CA 1
ATOM 1774 C C . ASN A 1 248 ? -37.136 0.711 79.700 1.00 51.06 248 ASN A C 1
ATOM 1776 O O . ASN A 1 248 ? -36.562 0.248 78.722 1.00 51.06 248 ASN A O 1
ATOM 1780 N N . GLY A 1 249 ? -36.767 0.544 80.974 1.00 53.72 249 GLY A N 1
ATOM 1781 C CA . GLY A 1 249 ? -35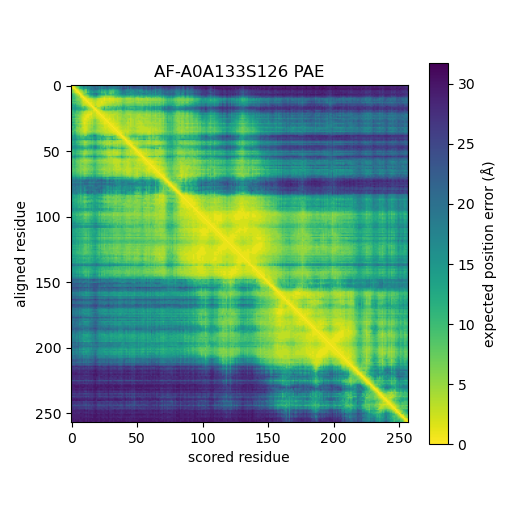.707 -0.252 81.613 1.00 53.72 249 GLY A CA 1
ATOM 1782 C C . GLY A 1 249 ? -36.196 -0.609 83.023 1.00 53.72 249 GLY A C 1
ATOM 1783 O O . GLY A 1 249 ? -37.259 -0.123 83.398 1.00 53.72 249 GLY A O 1
ATOM 1784 N N . LYS A 1 250 ? -35.490 -1.405 83.846 1.00 49.28 250 LYS A N 1
ATOM 1785 C CA . LYS A 1 250 ? -35.971 -1.764 85.213 1.00 49.28 250 LYS A CA 1
ATOM 1786 C C . LYS A 1 250 ? -36.430 -0.544 86.056 1.00 49.28 250 LYS A C 1
ATOM 1788 O O . LYS A 1 250 ? -37.242 -0.709 86.963 1.00 49.28 250 LYS A O 1
ATOM 1793 N N . ASP A 1 251 ? -35.969 0.657 85.710 1.00 54.38 251 ASP A N 1
ATOM 1794 C CA . ASP A 1 251 ? -36.338 1.926 86.333 1.00 54.38 251 ASP A CA 1
ATOM 1795 C C . ASP A 1 251 ? -37.092 2.889 85.378 1.00 54.38 251 ASP A C 1
ATOM 1797 O O . ASP A 1 251 ? -36.932 4.097 85.492 1.00 54.38 251 ASP A O 1
ATOM 1801 N N . GLY A 1 252 ? -37.942 2.401 84.457 1.00 53.41 252 GLY A N 1
ATOM 1802 C CA . GLY A 1 252 ? -38.843 3.210 83.596 1.00 53.41 252 GLY A CA 1
ATOM 1803 C C . GLY A 1 252 ? -39.915 4.023 84.353 1.00 53.41 252 GLY A C 1
ATOM 1804 O O . GLY A 1 252 ? -41.019 4.228 83.861 1.00 53.41 252 GLY A O 1
ATOM 1805 N N . LYS A 1 253 ? -39.617 4.435 85.587 1.00 50.91 253 LYS A N 1
ATOM 1806 C CA . LYS A 1 253 ? -40.469 5.197 86.500 1.00 50.91 253 LYS A CA 1
ATOM 1807 C C . LYS A 1 253 ? -40.533 6.694 86.185 1.00 50.91 253 LYS A C 1
ATOM 1809 O O . LYS A 1 253 ? -41.478 7.325 86.640 1.00 50.91 253 LYS A O 1
ATOM 1814 N N . ASP A 1 254 ? -39.611 7.224 85.380 1.00 57.59 254 ASP A N 1
ATOM 1815 C CA . ASP A 1 254 ? -39.470 8.675 85.156 1.00 57.59 254 ASP A CA 1
ATOM 1816 C C . ASP A 1 254 ? -39.715 9.085 83.690 1.00 57.59 254 ASP A C 1
ATOM 1818 O O . ASP A 1 254 ? -39.175 10.068 83.191 1.00 57.59 254 ASP A O 1
ATOM 1822 N N . GLY A 1 255 ? -40.524 8.314 82.963 1.00 49.94 255 GLY A N 1
ATOM 1823 C CA . GLY A 1 255 ? -40.762 8.507 81.533 1.00 49.94 255 GLY A CA 1
ATOM 1824 C C . GLY A 1 255 ? -41.838 9.530 81.146 1.00 49.94 255 GLY A C 1
ATOM 1825 O O . GLY A 1 255 ? -42.484 9.267 80.140 1.00 49.94 255 GLY A O 1
ATOM 1826 N N . LEU A 1 256 ? -42.076 10.606 81.919 1.00 46.59 256 LEU A N 1
ATOM 1827 C CA . LEU A 1 256 ? -42.603 11.914 81.454 1.00 46.59 256 LEU A CA 1
ATOM 1828 C C . LEU A 1 256 ? -42.770 12.924 82.620 1.00 46.59 256 LEU A C 1
ATOM 1830 O O . LEU A 1 256 ? -43.551 12.674 83.540 1.00 46.59 256 LEU A O 1
ATOM 1834 N N . THR A 1 257 ? -42.138 14.098 82.518 1.00 41.88 257 THR A N 1
ATOM 1835 C CA . THR A 1 257 ? -42.698 15.399 82.951 1.00 41.88 257 THR A CA 1
ATOM 1836 C C . THR A 1 257 ? -42.522 16.391 81.823 1.00 41.88 257 THR A C 1
ATOM 1838 O O . THR A 1 257 ? -41.399 16.387 81.266 1.00 41.88 257 THR A O 1
#

Secondary structure (DSSP, 8-state):
--------TTTEEEEE-SSS-EEEEE-SS--S------SSS------SS----TTS----TTPPP-SPPPS-STT-GGGTTSPPPHHHHHHHHHHT-EEEPPSS--STTPPP----EETTTTEEEEEEEETTS-EEEEEEEEEE-HHHHHHHHHHS--EE---SS--S----EE--TTPPP-----TTEEEEEEE-TTT--EEEEEEE-SS---SPPPPTTS--------STT-EEEE-TTT--EEEESTTGGG---

Solvent-accessible surface area (backbone atoms only — not comparable to full-atom values): 17401 Å² total; per-residue (Å²): 129,84,72,83,78,80,71,62,82,75,29,62,46,78,43,74,82,60,97,88,49,73,50,79,44,74,43,93,68,72,67,93,79,89,79,86,84,64,86,73,88,70,82,86,86,77,93,67,99,75,90,86,72,93,88,70,85,89,82,64,90,87,59,85,88,74,91,65,64,69,25,78,51,94,84,46,87,85,37,72,84,46,69,66,29,74,69,50,52,56,48,53,57,26,74,72,33,73,43,71,36,38,74,69,80,91,59,85,73,47,51,63,43,87,79,57,80,38,79,91,77,31,24,36,68,45,50,25,18,39,48,71,21,47,75,40,92,90,47,70,50,72,51,79,37,52,72,56,58,50,45,61,63,64,69,64,77,53,66,50,66,81,80,81,99,68,87,86,87,78,62,82,40,76,58,56,89,98,61,84,87,84,88,83,62,57,94,43,39,42,70,45,80,45,68,42,89,85,81,66,50,76,47,76,48,77,44,70,41,95,68,71,79,74,73,67,84,42,58,97,96,41,85,56,73,77,81,69,90,48,69,96,62,42,46,81,45,81,36,93,90,82,67,52,65,41,45,44,38,101,74,44,82,75,53,80,132

Radius of gyration: 54.07 Å; Cα contacts (8 Å, |Δi|>4): 269; chains: 1; bounding box: 106×44×161 Å

pLDDT: mean 80.13, std 17.21, range [36.59, 97.94]

Organism: NCBI:txid39777

InterPro domains:
  IPR025660 Cysteine peptidase, histidine active site [PS00639] (168-178)

Nearest PDB structures (foldseek):
  1s7m-assembly1_A  TM=7.221E-01  e=8.173E-01  Haemophilus influenzae
  3emi-assembly1_A  TM=6.623E-01  e=2.232E+00  Haemophilus influenzae
  5wvw-assembly2_B  TM=2.979E-01  e=9.006E+00  Saccharolobus solfataricus P2

Sequence (257 aa):
TSATFKSAAGNINVKADGTDTLEVQLNKDLKNINTIKNGGNATFTISGDNFAFNGGNVSLGGNNITNLKSGIVNNNSTDDTNGANIGDVKTISKANDLHIAPTTSNRTGETTTSYAYDTASKSVTLKYNDGNGANQAGTIAKIDLSGLADQIKDGYSFSTDAKGNVVGNHAVTAVGNGKTVSYAAGDNLTVKQDIDATTGEHTYTYALSNDIKVGKDGKDGIDGKIGVNGKDGSSVVINGKDGSIGLNGKDGKDGLT